Protein AF-A0A0N6ZL29-F1 (afdb_monomer_lite)

Structure (mmCIF, N/CA/C/O backbone):
data_AF-A0A0N6ZL29-F1
#
_entry.id   AF-A0A0N6ZL29-F1
#
loop_
_atom_site.group_PDB
_atom_site.id
_atom_site.type_symbol
_atom_site.label_atom_id
_atom_site.label_alt_id
_atom_site.label_comp_id
_atom_site.label_asym_id
_atom_site.label_entity_id
_atom_site.label_seq_id
_atom_site.pdbx_PDB_ins_code
_atom_site.Cartn_x
_atom_site.Cartn_y
_atom_site.Cartn_z
_atom_si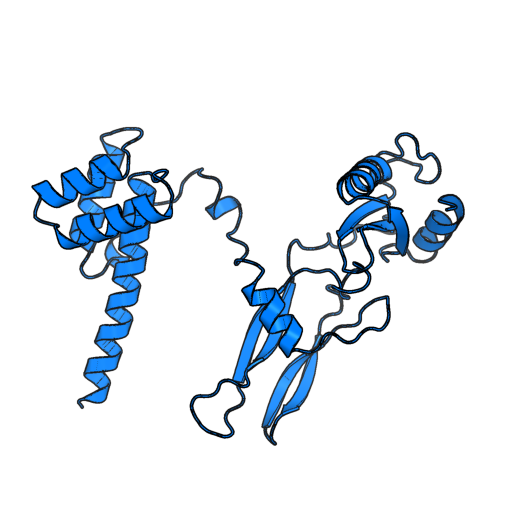te.occupancy
_atom_site.B_iso_or_equiv
_atom_site.auth_seq_id
_atom_site.auth_comp_id
_atom_site.auth_asym_id
_atom_site.auth_atom_id
_atom_site.pdbx_PDB_model_num
ATOM 1 N N . MET A 1 1 ? 24.277 7.310 -15.646 1.00 83.06 1 MET A N 1
ATOM 2 C CA . MET A 1 1 ? 23.749 6.124 -14.938 1.00 83.06 1 MET A CA 1
ATOM 3 C C . MET A 1 1 ? 23.907 4.930 -15.856 1.00 83.06 1 MET A C 1
ATOM 5 O O . MET A 1 1 ? 23.547 5.050 -17.020 1.00 83.06 1 MET A O 1
ATOM 9 N N . ASN A 1 2 ? 24.493 3.837 -15.374 1.00 95.25 2 ASN A N 1
ATOM 10 C CA . ASN A 1 2 ? 24.770 2.661 -16.192 1.00 95.25 2 ASN A CA 1
ATOM 11 C C . ASN A 1 2 ? 23.813 1.523 -15.800 1.00 95.25 2 ASN A C 1
ATOM 13 O O . ASN A 1 2 ? 24.003 0.892 -14.764 1.00 95.25 2 ASN A O 1
ATOM 17 N N . HIS A 1 3 ? 22.781 1.281 -16.615 1.00 96.56 3 HIS A N 1
ATOM 18 C CA . HIS A 1 3 ? 21.790 0.233 -16.346 1.00 96.56 3 HIS A CA 1
ATOM 19 C C . HIS A 1 3 ? 22.381 -1.183 -16.395 1.00 96.56 3 HIS A C 1
ATOM 21 O O . HIS A 1 3 ? 21.857 -2.053 -15.710 1.00 96.56 3 HIS A O 1
ATOM 27 N N . ALA A 1 4 ? 23.477 -1.414 -17.129 1.00 97.12 4 ALA A N 1
ATOM 28 C CA . ALA A 1 4 ? 24.123 -2.727 -17.172 1.00 97.12 4 ALA A CA 1
ATOM 29 C C . ALA A 1 4 ? 24.677 -3.124 -15.793 1.00 97.12 4 ALA A C 1
ATOM 31 O O . ALA A 1 4 ? 24.392 -4.212 -15.308 1.00 97.12 4 ALA A O 1
ATOM 32 N N . VAL A 1 5 ? 25.350 -2.193 -15.105 1.00 97.56 5 VAL A N 1
ATOM 33 C CA . VAL A 1 5 ? 25.887 -2.416 -13.747 1.00 97.56 5 VAL A CA 1
ATOM 34 C C . VAL A 1 5 ? 24.766 -2.693 -12.739 1.00 97.56 5 VAL A C 1
ATOM 36 O O . VAL A 1 5 ? 24.890 -3.561 -11.880 1.00 97.56 5 VAL A O 1
ATOM 39 N N . VAL A 1 6 ? 23.641 -1.978 -12.847 1.00 97.81 6 VAL A N 1
ATOM 40 C CA . VAL A 1 6 ? 22.466 -2.201 -11.985 1.00 97.81 6 VAL A CA 1
ATOM 41 C C . VAL A 1 6 ? 21.865 -3.587 -12.222 1.00 97.81 6 VAL A C 1
ATOM 43 O O . VAL A 1 6 ? 21.481 -4.260 -11.269 1.00 97.81 6 VAL A O 1
ATOM 46 N N . VAL A 1 7 ? 21.769 -4.009 -13.483 1.00 98.06 7 VAL A N 1
ATOM 47 C CA . VAL A 1 7 ? 21.240 -5.323 -13.865 1.00 98.06 7 VAL A CA 1
ATOM 48 C C . VAL A 1 7 ? 22.128 -6.447 -13.347 1.00 98.06 7 VAL A C 1
ATOM 50 O O . VAL A 1 7 ? 21.608 -7.402 -12.775 1.00 98.06 7 VAL A O 1
ATOM 53 N N . GLU A 1 8 ? 23.448 -6.317 -13.481 1.00 98.00 8 GLU A N 1
ATOM 54 C CA . GLU A 1 8 ? 24.405 -7.264 -12.902 1.00 98.00 8 GLU A CA 1
ATOM 55 C C . GLU A 1 8 ? 24.221 -7.377 -11.383 1.00 98.00 8 GLU A C 1
ATOM 57 O O . GLU A 1 8 ? 24.103 -8.484 -10.861 1.00 98.00 8 GLU A O 1
ATOM 62 N N . ALA A 1 9 ? 24.087 -6.247 -10.679 1.00 97.94 9 ALA A N 1
ATOM 63 C CA . ALA A 1 9 ? 23.838 -6.240 -9.237 1.00 97.94 9 ALA A CA 1
ATOM 64 C C . ALA A 1 9 ? 22.500 -6.905 -8.859 1.00 97.94 9 ALA A C 1
ATOM 66 O O . ALA A 1 9 ? 22.444 -7.693 -7.917 1.00 97.94 9 ALA A O 1
ATOM 67 N N . ALA A 1 10 ? 21.425 -6.629 -9.604 1.00 97.69 10 ALA A N 1
ATOM 68 C CA . ALA A 1 10 ? 20.110 -7.222 -9.358 1.00 97.69 10 ALA A CA 1
ATOM 69 C C . ALA A 1 10 ? 20.070 -8.731 -9.666 1.00 97.69 10 ALA A C 1
ATOM 71 O O . ALA A 1 10 ? 19.332 -9.466 -9.013 1.00 97.69 10 ALA A O 1
ATOM 72 N N . ARG A 1 11 ? 20.860 -9.204 -10.638 1.00 97.81 11 ARG A N 1
ATOM 73 C CA . ARG A 1 11 ? 21.019 -10.634 -10.958 1.00 97.81 11 ARG A CA 1
ATOM 74 C C . ARG A 1 11 ? 21.912 -11.375 -9.972 1.00 97.81 11 ARG A C 1
ATOM 76 O O . ARG A 1 11 ? 21.704 -12.563 -9.758 1.00 97.81 11 ARG A O 1
ATOM 83 N N . ALA A 1 12 ? 22.883 -10.698 -9.365 1.00 97.88 12 ALA A N 1
ATOM 84 C CA . ALA A 1 12 ? 23.759 -11.313 -8.373 1.00 97.88 12 ALA A CA 1
ATOM 85 C C . ALA A 1 12 ? 22.994 -11.773 -7.119 1.00 97.88 12 ALA A C 1
ATOM 87 O O . ALA A 1 12 ? 23.398 -12.744 -6.481 1.00 97.88 12 ALA A O 1
ATOM 88 N N . VAL A 1 13 ? 21.886 -11.102 -6.776 1.00 96.38 13 VAL A N 1
ATOM 89 C CA . VAL A 1 13 ? 21.017 -11.469 -5.647 1.00 96.38 13 VAL A CA 1
ATOM 90 C C . VAL A 1 13 ? 19.542 -11.372 -6.064 1.00 96.38 13 VAL A C 1
ATOM 92 O O . VAL A 1 13 ? 18.861 -10.395 -5.727 1.00 96.38 13 VAL A O 1
ATOM 95 N N . PRO A 1 14 ? 19.019 -12.357 -6.817 1.00 97.00 14 PRO A N 1
ATOM 96 C CA . PRO A 1 14 ? 17.664 -12.269 -7.340 1.00 97.00 14 PRO A CA 1
ATOM 97 C C . PRO A 1 14 ? 16.600 -12.167 -6.238 1.00 97.00 14 PRO A C 1
ATOM 99 O O . PRO A 1 14 ? 16.789 -12.634 -5.113 1.00 97.00 14 PRO A O 1
ATOM 102 N N . GLY A 1 15 ? 15.497 -11.478 -6.536 1.00 94.81 15 GLY A N 1
ATOM 103 C CA . GLY A 1 15 ? 14.467 -11.111 -5.560 1.00 94.81 15 GLY A CA 1
ATOM 104 C C . GLY A 1 15 ? 14.761 -9.852 -4.742 1.00 94.81 15 GLY A C 1
ATOM 105 O O . GLY A 1 15 ? 13.823 -9.238 -4.223 1.00 94.81 15 GLY A O 1
ATOM 106 N N . THR A 1 16 ? 16.025 -9.419 -4.674 1.00 95.44 16 THR A N 1
ATOM 107 C CA . THR A 1 16 ? 16.436 -8.224 -3.925 1.00 95.44 16 THR A CA 1
ATOM 108 C C . THR A 1 16 ? 16.267 -6.96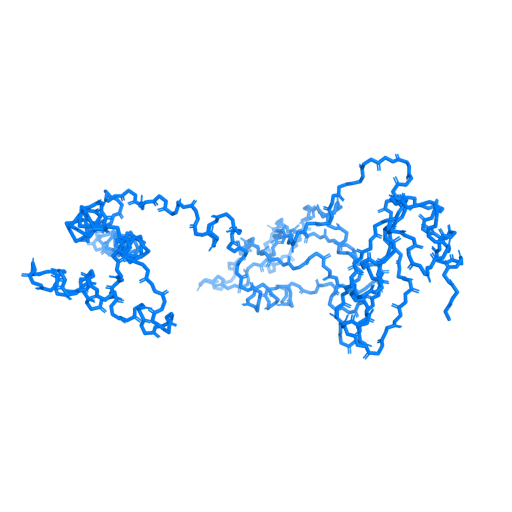1 -4.765 1.00 95.44 16 THR A C 1
ATOM 110 O O . THR A 1 16 ? 16.655 -6.906 -5.932 1.00 95.44 16 THR A O 1
ATOM 113 N N . TRP A 1 17 ? 15.691 -5.921 -4.161 1.00 97.06 17 TRP A N 1
ATOM 114 C CA . TRP A 1 17 ? 15.498 -4.626 -4.807 1.00 97.06 17 TRP A CA 1
ATOM 115 C C . TRP A 1 17 ? 16.777 -3.787 -4.781 1.00 97.06 17 TRP A C 1
ATOM 117 O O . TRP A 1 17 ? 17.343 -3.522 -3.723 1.00 97.06 17 TRP A O 1
ATOM 127 N N . VAL A 1 18 ? 17.177 -3.300 -5.951 1.00 97.19 18 VAL A N 1
ATOM 128 C CA . VAL A 1 18 ? 18.340 -2.440 -6.171 1.00 97.19 18 VAL A CA 1
ATOM 129 C C . VAL A 1 18 ? 17.870 -1.093 -6.713 1.00 97.19 18 VAL A C 1
ATOM 131 O O . VAL A 1 18 ? 17.018 -1.023 -7.603 1.00 97.19 18 VAL A O 1
ATOM 134 N N . GLN A 1 19 ? 18.430 -0.001 -6.191 1.00 97.62 19 GLN A N 1
ATOM 135 C CA . GLN A 1 19 ? 18.171 1.333 -6.723 1.00 97.62 19 GLN A CA 1
ATOM 136 C C . GLN A 1 19 ? 18.858 1.482 -8.084 1.00 97.62 19 GLN A C 1
ATOM 138 O O . GLN A 1 19 ? 20.082 1.469 -8.181 1.00 97.62 19 GLN A O 1
ATOM 143 N N . ALA A 1 20 ? 18.070 1.662 -9.140 1.00 97.62 20 ALA A N 1
ATOM 144 C CA . ALA A 1 20 ? 18.583 1.796 -10.497 1.00 97.62 20 ALA A CA 1
ATOM 145 C C . ALA A 1 20 ? 18.990 3.233 -10.834 1.00 97.62 20 ALA A C 1
ATOM 147 O O . ALA A 1 20 ? 20.000 3.461 -11.498 1.00 97.62 20 ALA A O 1
ATOM 148 N N . ALA A 1 21 ? 18.176 4.204 -10.413 1.00 97.44 21 ALA A N 1
ATOM 149 C CA . ALA A 1 21 ? 18.214 5.557 -10.952 1.00 97.44 21 ALA A CA 1
ATOM 150 C C . ALA A 1 21 ? 17.584 6.592 -10.021 1.00 97.44 21 ALA A C 1
ATOM 152 O O . ALA A 1 21 ? 16.593 6.295 -9.357 1.00 97.44 21 ALA A O 1
ATOM 153 N N . ALA A 1 22 ? 18.067 7.832 -10.100 1.00 97.12 22 ALA A N 1
ATOM 154 C CA . ALA A 1 22 ? 17.318 9.022 -9.703 1.00 97.12 22 ALA A CA 1
ATOM 155 C C . ALA A 1 22 ? 16.777 9.727 -10.957 1.00 97.12 22 ALA A C 1
ATOM 157 O O . ALA A 1 22 ? 17.465 9.783 -11.980 1.00 97.12 22 ALA A O 1
ATOM 158 N N . TYR A 1 23 ? 15.565 10.272 -10.882 1.00 97.31 23 TYR A N 1
ATOM 159 C CA . TYR A 1 23 ? 14.927 11.015 -11.972 1.00 97.31 23 TYR A CA 1
ATOM 160 C C . TYR A 1 23 ? 14.610 12.453 -11.555 1.00 97.31 23 TYR A C 1
ATOM 162 O O . TYR A 1 23 ? 14.493 12.762 -10.376 1.00 97.31 23 TYR A O 1
ATOM 170 N N . ALA A 1 24 ? 14.410 13.339 -12.534 1.00 97.00 24 ALA A N 1
ATOM 171 C CA . ALA A 1 24 ? 13.993 14.720 -12.273 1.00 97.00 24 ALA A CA 1
ATOM 172 C C . ALA A 1 24 ? 12.518 14.838 -11.835 1.00 97.00 24 ALA A C 1
ATOM 174 O O . ALA A 1 24 ? 12.124 15.838 -11.243 1.00 97.00 24 ALA A O 1
ATOM 175 N N . SER A 1 25 ? 11.681 13.840 -12.146 1.00 97.19 25 SER A N 1
ATOM 176 C CA . SER A 1 25 ? 10.254 13.839 -11.807 1.00 97.19 25 SER A CA 1
ATOM 177 C C . SER A 1 25 ? 9.705 12.429 -11.600 1.00 97.19 25 SER A C 1
ATOM 179 O O . SER A 1 25 ? 10.194 11.465 -12.196 1.00 97.19 25 SER A O 1
ATOM 181 N N . LEU A 1 26 ? 8.664 12.312 -10.766 1.00 96.94 26 LEU A N 1
ATOM 182 C CA . LEU A 1 26 ? 8.015 11.031 -10.481 1.00 96.94 26 LEU A CA 1
ATOM 183 C C . LEU A 1 26 ? 7.433 10.410 -11.756 1.00 96.94 26 LEU A C 1
ATOM 185 O O . LEU A 1 26 ? 7.646 9.231 -12.006 1.00 96.94 26 LEU A O 1
ATOM 189 N N . ALA A 1 27 ? 6.814 11.217 -12.621 1.00 97.31 27 ALA A N 1
ATOM 190 C CA . ALA A 1 27 ? 6.283 10.755 -13.904 1.00 97.31 27 ALA A CA 1
ATOM 191 C C . ALA A 1 27 ? 7.361 10.107 -14.798 1.00 97.31 27 ALA A C 1
ATOM 193 O O . ALA A 1 27 ? 7.096 9.111 -15.477 1.00 97.31 27 ALA A O 1
ATOM 194 N N . SER A 1 28 ? 8.590 10.639 -14.779 1.00 97.56 28 SER A N 1
ATOM 195 C CA . SER A 1 28 ? 9.720 10.055 -15.514 1.00 97.56 28 SER A CA 1
ATOM 196 C C . SER A 1 28 ? 10.149 8.715 -14.917 1.00 97.56 28 SER A C 1
ATOM 198 O O . SER A 1 28 ? 10.337 7.752 -15.663 1.00 97.56 28 SER A O 1
ATOM 200 N N . ALA A 1 29 ? 10.243 8.634 -13.586 1.00 97.81 29 ALA A N 1
ATOM 201 C CA . ALA A 1 29 ? 10.572 7.396 -12.882 1.00 97.81 29 ALA A CA 1
ATOM 202 C C . ALA A 1 29 ? 9.508 6.311 -13.108 1.00 97.81 29 ALA A C 1
ATOM 204 O O . ALA A 1 29 ? 9.844 5.176 -13.426 1.00 97.81 29 ALA A O 1
ATOM 205 N N . GLU A 1 30 ? 8.221 6.656 -13.031 1.00 97.62 30 GLU A N 1
ATOM 206 C CA . GLU A 1 30 ? 7.112 5.736 -13.303 1.00 97.62 30 GLU A CA 1
ATOM 207 C C . GLU A 1 30 ? 7.096 5.258 -14.760 1.00 97.62 30 GLU A C 1
ATOM 209 O O . GLU A 1 30 ? 6.836 4.088 -15.038 1.00 97.62 30 GLU A O 1
ATOM 214 N N . SER A 1 31 ? 7.390 6.153 -15.709 1.00 97.50 31 SER A N 1
ATOM 215 C CA . SER A 1 31 ? 7.539 5.795 -17.122 1.00 97.50 31 SER A CA 1
ATOM 216 C C . SER A 1 31 ? 8.686 4.808 -17.344 1.00 97.50 31 SER A C 1
ATOM 218 O O . SER A 1 31 ? 8.568 3.902 -18.168 1.00 97.50 31 SER A O 1
ATOM 220 N N . ALA A 1 32 ? 9.795 4.957 -16.618 1.00 97.56 32 ALA A N 1
ATOM 221 C CA . ALA A 1 32 ? 10.881 3.986 -16.646 1.00 97.56 32 ALA A CA 1
ATOM 222 C C . ALA A 1 32 ? 10.475 2.657 -15.988 1.00 97.56 32 ALA A C 1
ATOM 224 O O . ALA A 1 32 ? 10.672 1.605 -16.591 1.00 97.56 32 ALA A O 1
ATOM 225 N N . ALA A 1 33 ? 9.823 2.699 -14.821 1.00 97.69 33 ALA A N 1
ATOM 226 C CA . ALA A 1 33 ? 9.349 1.510 -14.112 1.00 97.69 33 ALA A CA 1
ATOM 227 C C . ALA A 1 33 ? 8.391 0.656 -14.958 1.00 97.69 33 ALA A C 1
ATOM 229 O O . ALA A 1 33 ? 8.480 -0.564 -14.932 1.00 97.69 33 ALA A O 1
ATOM 230 N N . ARG A 1 34 ? 7.523 1.270 -15.775 1.00 97.81 34 ARG A N 1
ATOM 231 C CA . ARG A 1 34 ? 6.647 0.532 -16.707 1.00 97.81 34 ARG A CA 1
ATOM 232 C C . ARG A 1 34 ? 7.394 -0.143 -17.861 1.00 97.81 34 ARG A C 1
ATOM 234 O O . ARG A 1 34 ? 6.907 -1.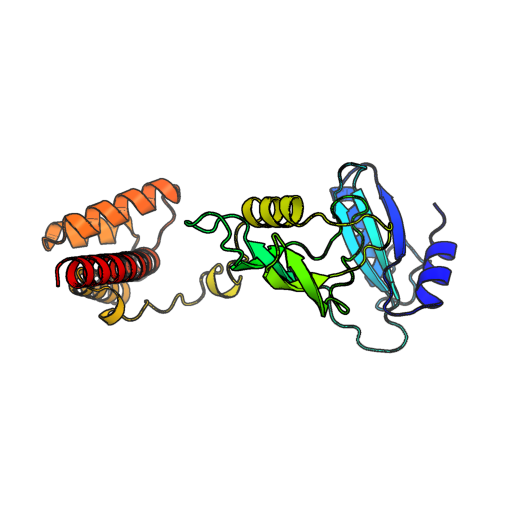138 -18.384 1.00 97.81 34 ARG A O 1
ATOM 241 N N . ARG A 1 35 ? 8.544 0.398 -18.275 1.00 97.75 35 ARG A N 1
ATOM 242 C CA . ARG A 1 35 ? 9.326 -0.103 -19.418 1.00 97.75 35 ARG A CA 1
ATOM 243 C C . ARG A 1 35 ? 10.307 -1.207 -19.046 1.00 97.75 35 ARG A C 1
ATOM 245 O O . ARG A 1 35 ? 10.550 -2.075 -19.875 1.00 97.75 35 ARG A O 1
ATOM 252 N N . VAL A 1 36 ? 10.836 -1.194 -17.819 1.00 97.94 36 VAL A N 1
ATOM 253 C CA . VAL A 1 36 ? 11.807 -2.194 -17.339 1.00 97.94 36 VAL A CA 1
ATOM 254 C C . VAL A 1 36 ? 11.299 -3.636 -17.510 1.00 97.94 36 VAL A C 1
ATOM 256 O O . VAL A 1 36 ? 11.996 -4.401 -18.170 1.00 97.94 36 VAL A O 1
ATOM 259 N N . PRO A 1 37 ? 10.087 -4.017 -17.050 1.00 97.12 37 PRO A N 1
ATOM 260 C CA . PRO A 1 37 ? 9.587 -5.382 -17.234 1.00 97.12 37 PRO A CA 1
ATOM 261 C C . PRO A 1 37 ? 9.382 -5.780 -18.700 1.00 97.12 37 PRO A C 1
ATOM 263 O O . PRO A 1 37 ? 9.354 -6.962 -19.017 1.00 97.12 37 PRO A O 1
ATOM 266 N N . LEU A 1 38 ? 9.230 -4.806 -19.601 1.00 96.94 38 LEU A N 1
ATOM 267 C CA . LEU A 1 38 ? 9.043 -5.030 -21.036 1.00 96.94 38 LEU A CA 1
ATOM 268 C C . LEU A 1 38 ? 10.368 -5.026 -21.813 1.00 96.94 38 LEU A C 1
ATOM 270 O O . LEU A 1 38 ? 10.349 -5.246 -23.021 1.00 96.94 38 LEU A O 1
ATOM 274 N N . ALA A 1 39 ? 11.489 -4.705 -21.153 1.00 95.88 39 ALA A N 1
ATOM 275 C CA . ALA A 1 39 ? 12.768 -4.360 -21.777 1.00 95.88 39 ALA A CA 1
ATOM 276 C C . ALA A 1 39 ? 12.660 -3.267 -22.873 1.00 95.88 39 ALA A C 1
ATOM 278 O O . ALA A 1 39 ? 13.535 -3.109 -23.726 1.00 95.88 39 ALA A O 1
ATOM 279 N N . GLU A 1 40 ? 11.593 -2.458 -22.860 1.00 93.44 40 GLU A N 1
ATOM 280 C CA . GLU A 1 40 ? 11.288 -1.536 -23.955 1.00 93.44 40 GLU A CA 1
ATOM 281 C C . GLU A 1 40 ? 12.196 -0.299 -23.896 1.00 93.44 40 GLU A C 1
ATOM 283 O O . GLU A 1 40 ? 12.137 0.497 -22.954 1.00 93.44 40 GLU A O 1
ATOM 288 N N . ARG A 1 41 ? 13.017 -0.099 -24.937 1.00 92.62 41 ARG A N 1
ATOM 289 C CA . ARG A 1 41 ? 13.989 1.012 -25.043 1.00 92.62 41 ARG A CA 1
ATOM 290 C C . ARG A 1 41 ? 15.055 1.012 -23.938 1.00 92.62 41 ARG A C 1
ATOM 292 O O . ARG A 1 41 ? 15.744 2.018 -23.772 1.00 92.62 41 ARG A O 1
ATOM 299 N N . ILE A 1 42 ? 15.197 -0.086 -23.192 1.00 95.00 42 ILE A N 1
ATOM 300 C CA . ILE A 1 42 ? 16.262 -0.276 -22.202 1.00 95.00 42 ILE A CA 1
ATOM 301 C C . ILE A 1 42 ? 16.778 -1.727 -22.297 1.00 95.00 42 ILE A C 1
ATOM 303 O O . ILE A 1 42 ? 16.472 -2.538 -21.422 1.00 95.00 42 ILE A O 1
ATOM 307 N N . PRO A 1 43 ? 17.573 -2.062 -23.339 1.00 95.31 43 PRO A N 1
ATOM 308 C CA . PRO A 1 43 ? 17.983 -3.444 -23.636 1.00 95.31 43 PRO A CA 1
ATOM 309 C C . PRO A 1 43 ? 18.744 -4.151 -22.505 1.00 95.31 43 PRO A C 1
ATOM 311 O O . PRO A 1 43 ? 18.800 -5.371 -22.458 1.00 95.31 43 PRO A O 1
ATOM 314 N N . ALA A 1 44 ? 19.307 -3.397 -21.554 1.00 97.50 44 ALA A N 1
ATOM 315 C CA . ALA A 1 44 ? 19.965 -3.966 -20.379 1.00 97.50 44 ALA A CA 1
ATOM 316 C C . ALA A 1 44 ? 19.041 -4.882 -19.550 1.00 97.50 44 ALA A C 1
ATOM 318 O O . ALA A 1 44 ? 19.539 -5.787 -18.893 1.00 97.50 44 ALA A O 1
ATOM 319 N N . TYR A 1 45 ? 17.719 -4.668 -19.582 1.00 97.81 45 TYR A N 1
ATOM 320 C CA . TYR A 1 45 ? 16.738 -5.454 -18.821 1.00 97.81 45 TYR A CA 1
ATOM 321 C C . TYR A 1 45 ? 16.163 -6.654 -19.598 1.00 97.81 45 TYR A C 1
ATOM 323 O O . TYR A 1 45 ? 15.127 -7.186 -19.211 1.00 97.81 45 TYR A O 1
ATOM 331 N N . GLU A 1 46 ? 16.795 -7.083 -20.694 1.00 97.00 46 GLU A N 1
ATOM 332 C CA . GLU A 1 46 ? 16.380 -8.284 -21.427 1.00 97.00 46 GLU A CA 1
ATOM 333 C C . GLU A 1 46 ? 16.704 -9.599 -20.674 1.00 97.00 46 GLU A C 1
ATOM 335 O O . GLU A 1 46 ? 17.718 -9.683 -19.964 1.00 97.00 46 GLU A O 1
ATOM 340 N N . PRO A 1 47 ? 15.892 -10.660 -20.875 1.00 97.31 47 PRO A N 1
ATOM 341 C CA . PRO A 1 47 ? 14.645 -10.676 -21.652 1.00 97.31 47 PRO A CA 1
ATOM 342 C C . PRO A 1 47 ? 13.458 -10.035 -20.904 1.00 97.31 47 PRO A C 1
ATOM 344 O O . PRO A 1 47 ? 13.472 -9.871 -19.685 1.00 97.31 47 PRO A O 1
ATOM 347 N N . ALA A 1 48 ? 12.401 -9.672 -21.640 1.00 97.19 48 ALA A N 1
ATOM 348 C CA . ALA A 1 48 ? 11.171 -9.155 -21.038 1.00 97.19 48 ALA A CA 1
ATOM 349 C C . ALA A 1 48 ? 10.600 -10.144 -20.000 1.00 97.19 48 ALA A C 1
ATOM 351 O O . ALA A 1 48 ? 10.551 -11.350 -20.234 1.00 97.19 48 ALA A O 1
ATOM 352 N N . GLY A 1 49 ? 10.161 -9.622 -18.854 1.00 95.81 49 GLY A N 1
ATOM 353 C CA . GLY A 1 49 ? 9.687 -10.395 -17.704 1.00 95.81 49 GLY A CA 1
ATOM 354 C C . GLY A 1 49 ? 10.769 -10.775 -16.685 1.00 95.81 49 GLY A C 1
ATOM 355 O O . GLY A 1 49 ? 10.415 -11.184 -15.579 1.00 95.81 49 GLY A O 1
ATOM 356 N N . SER A 1 50 ? 12.059 -10.588 -16.993 1.00 97.38 50 SER A N 1
ATOM 357 C CA . SER A 1 50 ? 13.167 -10.903 -16.068 1.00 97.38 50 SER A CA 1
ATOM 358 C C . SER A 1 50 ? 13.343 -9.907 -14.925 1.00 97.38 50 SER A C 1
ATOM 360 O O . SER A 1 50 ? 14.120 -10.159 -14.004 1.00 97.38 50 SER A O 1
ATOM 362 N N . PHE A 1 51 ? 12.646 -8.772 -14.970 1.00 98.12 51 PHE A N 1
ATOM 363 C CA . PHE A 1 51 ? 12.746 -7.739 -13.951 1.00 98.12 51 PHE A CA 1
ATOM 364 C C . PHE A 1 51 ? 11.381 -7.199 -13.562 1.00 98.12 51 PHE A C 1
ATOM 366 O O . PHE A 1 51 ? 10.512 -6.961 -14.401 1.00 98.12 51 PHE A O 1
ATOM 373 N N . GLU A 1 52 ? 11.240 -6.914 -12.276 1.00 97.50 52 GLU A N 1
ATOM 374 C CA . GLU A 1 52 ? 10.186 -6.053 -11.761 1.00 97.50 52 GLU A CA 1
ATOM 375 C C . GLU A 1 52 ? 10.758 -4.681 -11.433 1.00 97.50 52 GLU A C 1
ATOM 377 O O . GLU A 1 52 ? 11.939 -4.543 -11.105 1.00 97.50 52 GLU A O 1
ATOM 382 N N . ALA A 1 53 ? 9.910 -3.658 -11.506 1.00 97.69 53 ALA A N 1
ATOM 383 C CA . ALA A 1 53 ? 10.300 -2.293 -11.211 1.00 97.69 53 ALA A CA 1
ATOM 384 C C . ALA A 1 53 ? 9.171 -1.505 -10.549 1.00 97.69 53 ALA A C 1
ATOM 386 O O . ALA A 1 53 ? 7.995 -1.693 -10.863 1.00 97.69 53 ALA A O 1
ATOM 387 N N . TYR A 1 54 ? 9.537 -0.567 -9.681 1.00 97.94 54 TYR A N 1
ATOM 388 C CA . TYR A 1 54 ? 8.625 0.455 -9.176 1.00 97.94 54 TYR A CA 1
ATOM 389 C C . TYR A 1 54 ? 9.339 1.803 -9.053 1.00 97.94 54 TYR A C 1
ATOM 391 O O . TYR A 1 54 ? 10.568 1.886 -9.020 1.00 97.94 54 TYR A O 1
ATOM 399 N N . ALA A 1 55 ? 8.549 2.871 -8.980 1.00 97.62 55 ALA A N 1
ATOM 400 C CA . ALA A 1 55 ? 9.034 4.209 -8.680 1.00 97.62 55 ALA A CA 1
ATOM 401 C C . ALA A 1 55 ? 8.550 4.641 -7.293 1.00 97.62 55 ALA A C 1
ATOM 403 O O . ALA A 1 55 ? 7.396 4.405 -6.936 1.00 97.62 55 ALA A O 1
ATOM 404 N N . ALA A 1 56 ? 9.419 5.289 -6.523 1.00 96.56 56 ALA A N 1
ATOM 405 C CA . ALA A 1 56 ? 9.070 5.873 -5.233 1.00 96.56 56 ALA A CA 1
ATOM 406 C C . ALA A 1 56 ? 9.561 7.317 -5.156 1.00 96.56 56 ALA A C 1
ATOM 408 O O . ALA A 1 56 ? 10.665 7.629 -5.596 1.00 96.56 56 ALA A O 1
ATOM 409 N N . SER A 1 57 ? 8.732 8.193 -4.587 1.00 95.69 57 SER A N 1
ATOM 410 C CA . SER A 1 57 ? 9.089 9.587 -4.322 1.00 95.69 57 SER A CA 1
ATOM 411 C C . SER A 1 57 ? 9.506 9.750 -2.869 1.00 95.69 57 SER A C 1
ATOM 413 O O . SER A 1 57 ? 8.760 9.357 -1.971 1.00 95.69 57 SER A O 1
ATOM 415 N N . THR A 1 58 ? 10.654 10.383 -2.649 1.00 94.94 58 THR A N 1
ATOM 416 C CA . THR A 1 58 ? 11.171 10.714 -1.317 1.00 94.94 58 THR A CA 1
ATOM 417 C C . THR A 1 58 ? 11.482 12.205 -1.211 1.00 94.94 58 THR A C 1
ATOM 419 O O . THR A 1 58 ? 11.307 12.949 -2.179 1.00 94.94 58 THR A O 1
ATOM 422 N N . GLY A 1 59 ? 11.964 12.652 -0.046 1.00 91.06 59 GLY A N 1
ATOM 423 C CA . GLY A 1 59 ? 12.447 14.026 0.134 1.00 91.06 59 GLY A CA 1
ATOM 424 C C . GLY A 1 59 ? 13.643 14.392 -0.758 1.00 91.06 59 GLY A C 1
ATOM 425 O O . GLY A 1 59 ? 13.824 15.562 -1.074 1.00 91.06 59 GLY A O 1
ATOM 426 N N . SER A 1 60 ? 14.429 13.407 -1.206 1.00 93.44 60 SER A N 1
ATOM 427 C CA . SER A 1 60 ? 15.586 13.612 -2.094 1.00 93.44 60 SER A CA 1
ATOM 428 C C . SER A 1 60 ? 15.244 13.504 -3.583 1.00 93.44 60 SER A C 1
ATOM 430 O O . SER A 1 60 ? 16.107 13.739 -4.425 1.00 93.44 60 SER A O 1
ATOM 432 N N . GLY A 1 61 ? 14.001 13.151 -3.915 1.00 95.75 61 GLY A N 1
ATOM 433 C CA . GLY A 1 61 ? 13.519 13.023 -5.284 1.00 95.75 61 GLY A CA 1
ATOM 434 C C . GLY A 1 61 ? 12.925 11.647 -5.602 1.00 95.75 61 GLY A C 1
ATOM 435 O O . GLY A 1 61 ? 12.762 10.797 -4.724 1.00 95.75 61 GLY A O 1
ATOM 436 N N . PRO A 1 62 ? 12.530 11.435 -6.865 1.00 97.62 62 PRO A N 1
ATOM 437 C CA . PRO A 1 62 ? 11.976 10.178 -7.335 1.00 97.62 62 PRO A CA 1
ATOM 438 C C . PRO A 1 62 ? 13.077 9.201 -7.760 1.00 97.62 62 PRO A C 1
ATOM 440 O O . PRO A 1 62 ? 13.946 9.525 -8.574 1.00 97.62 62 PRO A O 1
ATOM 443 N N . PHE A 1 63 ? 12.985 7.975 -7.255 1.00 97.56 63 PHE A N 1
ATOM 444 C CA . PHE A 1 63 ? 13.916 6.889 -7.539 1.00 97.56 63 PHE A CA 1
ATOM 445 C C . PHE A 1 63 ? 13.214 5.725 -8.238 1.00 97.56 63 PHE A C 1
ATOM 447 O O . PHE A 1 63 ? 12.059 5.415 -7.942 1.00 97.56 63 PHE A O 1
ATOM 454 N N . LEU A 1 64 ? 13.931 5.070 -9.151 1.00 98.06 64 LEU A N 1
ATOM 455 C CA . LEU A 1 64 ? 13.543 3.792 -9.749 1.00 98.06 64 LEU A CA 1
ATOM 456 C C . LEU A 1 64 ? 14.246 2.665 -9.006 1.00 98.06 64 LEU A C 1
ATOM 458 O O . LEU A 1 64 ? 15.471 2.679 -8.867 1.00 98.06 64 LEU A O 1
ATOM 462 N N . TRP A 1 65 ? 13.466 1.676 -8.604 1.00 98.31 65 TRP A N 1
ATOM 463 C CA . TRP A 1 65 ? 13.932 0.449 -7.980 1.00 98.31 65 TRP A CA 1
ATOM 464 C C . TRP A 1 65 ? 13.608 -0.725 -8.891 1.00 98.31 65 TRP A C 1
ATOM 466 O O . TRP A 1 65 ? 12.543 -0.749 -9.508 1.00 98.31 65 TRP A O 1
ATOM 476 N N . VAL A 1 66 ? 14.532 -1.678 -8.987 1.00 98.19 66 VAL A N 1
ATOM 477 C CA . VAL A 1 66 ? 14.393 -2.880 -9.817 1.00 98.19 66 VAL A CA 1
ATOM 478 C C . VAL A 1 66 ? 14.807 -4.119 -9.036 1.00 98.19 66 VAL A C 1
ATOM 480 O O . VAL A 1 66 ? 15.674 -4.029 -8.173 1.00 98.19 66 VAL A O 1
ATOM 483 N N . ARG A 1 67 ? 14.230 -5.276 -9.350 1.00 97.81 67 ARG A N 1
ATOM 484 C CA . ARG A 1 67 ? 14.732 -6.578 -8.885 1.00 97.81 67 ARG A CA 1
ATOM 485 C C . ARG A 1 67 ? 14.713 -7.587 -10.018 1.00 97.81 67 ARG A C 1
ATOM 487 O O . ARG A 1 67 ? 13.817 -7.524 -10.859 1.00 97.81 67 ARG A O 1
ATOM 494 N N . SER A 1 68 ? 15.673 -8.509 -10.025 1.00 98.00 68 SER A N 1
ATOM 495 C CA . SER A 1 68 ? 15.620 -9.672 -10.915 1.00 98.00 68 SER A CA 1
ATOM 496 C C . SER A 1 68 ? 14.572 -10.663 -10.408 1.00 98.00 68 SER A C 1
ATOM 498 O O . SER A 1 68 ? 14.478 -10.895 -9.200 1.00 98.00 68 SER A O 1
ATOM 500 N N . THR A 1 69 ? 13.789 -11.232 -11.322 1.00 97.31 69 THR A N 1
ATOM 501 C CA . THR A 1 69 ? 12.826 -12.316 -11.057 1.00 97.31 69 THR A CA 1
ATOM 502 C C . THR A 1 69 ? 13.394 -13.698 -11.387 1.00 97.31 69 THR A C 1
ATOM 504 O O . THR A 1 69 ? 12.722 -14.713 -11.193 1.00 97.31 69 THR A O 1
ATOM 507 N N . GLU A 1 70 ? 14.637 -13.763 -11.873 1.00 96.06 70 GLU A N 1
ATOM 508 C CA . GLU A 1 70 ? 15.357 -15.024 -12.059 1.00 96.06 70 GLU A CA 1
ATOM 509 C C . GLU A 1 70 ? 15.448 -15.764 -10.712 1.00 96.06 70 GLU A C 1
ATOM 511 O O . GLU A 1 70 ? 15.643 -15.144 -9.679 1.00 96.06 70 GLU A O 1
ATOM 516 N N . GLY A 1 71 ? 15.279 -17.085 -10.681 1.00 92.56 71 GLY A N 1
ATOM 517 C CA . GLY A 1 71 ? 15.349 -17.856 -9.428 1.00 92.56 71 GLY A CA 1
ATOM 518 C C . GLY A 1 71 ? 14.011 -18.130 -8.731 1.00 92.56 71 GLY A C 1
ATOM 519 O O . GLY A 1 71 ? 13.972 -18.995 -7.858 1.00 92.56 71 GLY A O 1
ATOM 520 N N . GLY A 1 72 ? 12.903 -17.517 -9.160 1.00 91.19 72 GLY A N 1
ATOM 521 C CA . GLY A 1 72 ? 11.565 -17.993 -8.802 1.00 91.19 72 GLY A CA 1
ATOM 522 C C . GLY A 1 72 ? 10.523 -16.900 -8.580 1.00 91.19 72 GLY A C 1
ATOM 523 O O . GLY A 1 72 ? 10.804 -15.710 -8.719 1.00 91.19 72 GLY A O 1
ATOM 524 N N . PRO A 1 73 ? 9.286 -17.295 -8.238 1.00 92.25 73 PRO A N 1
ATOM 525 C CA . PRO A 1 73 ? 8.254 -16.340 -7.882 1.00 92.25 73 PRO A CA 1
ATOM 526 C C . PRO A 1 73 ? 8.618 -15.677 -6.552 1.00 92.25 73 PRO A C 1
ATOM 528 O O . PRO A 1 73 ? 8.559 -16.297 -5.490 1.00 92.25 73 PRO A O 1
ATOM 531 N N . TYR A 1 74 ? 8.970 -14.399 -6.610 1.00 93.25 74 TYR A N 1
ATOM 532 C CA . TYR A 1 74 ? 9.132 -13.589 -5.415 1.00 93.25 74 TYR A CA 1
ATOM 533 C C . TYR A 1 74 ? 7.783 -13.025 -4.979 1.00 93.25 74 TYR A C 1
ATOM 535 O O . TYR A 1 74 ? 6.980 -12.624 -5.827 1.00 93.25 74 TYR A O 1
ATOM 543 N N . PRO A 1 75 ? 7.524 -12.928 -3.666 1.00 91.81 75 PRO A N 1
ATOM 544 C CA . PRO A 1 75 ? 6.350 -12.236 -3.167 1.00 91.81 75 PRO A CA 1
ATOM 545 C C . PRO A 1 75 ? 6.253 -10.830 -3.775 1.00 91.81 75 PRO A C 1
ATOM 547 O O . PRO A 1 75 ? 7.239 -10.082 -3.807 1.00 91.81 75 PRO A O 1
ATOM 550 N N . ALA A 1 76 ? 5.084 -10.485 -4.317 1.00 91.56 76 ALA A N 1
ATOM 551 C CA . ALA A 1 76 ? 4.848 -9.162 -4.881 1.00 91.56 76 ALA A CA 1
ATOM 552 C C . ALA A 1 76 ? 4.923 -8.112 -3.770 1.00 91.56 76 ALA A C 1
ATOM 554 O O . ALA A 1 76 ? 4.389 -8.327 -2.682 1.00 91.56 76 ALA A O 1
ATOM 555 N N . LEU A 1 77 ? 5.557 -6.973 -4.054 1.00 92.69 77 LEU A N 1
ATOM 556 C CA . LEU A 1 77 ? 5.622 -5.866 -3.107 1.00 92.69 77 LEU A CA 1
ATOM 557 C C . LEU A 1 77 ? 4.192 -5.437 -2.732 1.00 92.69 77 LEU A C 1
ATOM 559 O O . LEU A 1 77 ? 3.426 -5.051 -3.623 1.00 92.69 77 LEU A O 1
ATOM 563 N N . PRO A 1 78 ? 3.790 -5.526 -1.454 1.00 92.75 78 PRO A N 1
ATOM 564 C CA . PRO A 1 78 ? 2.407 -5.289 -1.095 1.00 92.75 78 PRO A CA 1
ATOM 565 C C . PRO A 1 78 ? 2.101 -3.800 -1.228 1.00 92.75 78 PRO A C 1
ATOM 567 O O . PRO A 1 78 ? 2.963 -2.954 -1.013 1.00 92.75 78 PRO A O 1
ATOM 570 N N . ALA A 1 79 ? 0.850 -3.446 -1.524 1.00 90.31 79 ALA A N 1
ATOM 571 C CA . ALA A 1 79 ? 0.460 -2.036 -1.580 1.00 90.31 79 ALA A CA 1
ATOM 572 C C . ALA A 1 79 ? 0.686 -1.321 -0.233 1.00 90.31 79 ALA A C 1
ATOM 574 O O . ALA A 1 79 ? 0.904 -0.108 -0.206 1.00 90.31 79 ALA A O 1
ATOM 575 N N . ARG A 1 80 ? 0.608 -2.078 0.874 1.00 91.75 80 ARG A N 1
ATOM 576 C CA . ARG A 1 80 ? 0.835 -1.640 2.256 1.00 91.75 80 ARG A CA 1
ATOM 577 C C . ARG A 1 80 ? 1.366 -2.768 3.118 1.00 91.75 80 ARG A C 1
ATOM 579 O O . ARG A 1 80 ? 1.101 -3.932 2.839 1.00 91.75 80 ARG A O 1
ATOM 586 N N . MET A 1 81 ? 2.014 -2.396 4.211 1.00 93.00 81 MET A N 1
ATOM 587 C CA . MET A 1 81 ? 2.400 -3.307 5.283 1.00 93.00 81 MET A CA 1
ATOM 588 C C . MET A 1 81 ? 1.686 -2.931 6.584 1.00 93.00 81 MET A C 1
ATOM 590 O O . MET A 1 81 ? 1.398 -1.754 6.823 1.00 93.00 81 MET A O 1
ATOM 594 N N . SER A 1 82 ? 1.382 -3.937 7.401 1.00 92.75 82 SER A N 1
ATOM 595 C CA . SER A 1 82 ? 0.835 -3.767 8.748 1.00 92.75 82 SER A CA 1
ATOM 596 C C . SER A 1 82 ? 1.957 -3.958 9.755 1.00 92.75 82 SER A C 1
ATOM 598 O O . SER A 1 82 ? 2.659 -4.963 9.681 1.00 92.75 82 SER A O 1
ATOM 600 N N . VAL A 1 83 ? 2.123 -3.014 10.678 1.00 95.25 83 VAL A N 1
ATOM 601 C CA . VAL A 1 83 ? 3.176 -3.065 11.701 1.00 95.25 83 VAL A CA 1
ATOM 602 C C . VAL A 1 83 ? 2.621 -2.740 13.080 1.00 95.25 83 VAL A C 1
ATOM 604 O O . VAL A 1 83 ? 1.758 -1.873 13.231 1.00 95.25 83 VAL A O 1
ATOM 607 N N . ARG A 1 84 ? 3.130 -3.437 14.091 1.00 95.38 84 ARG A N 1
ATOM 608 C CA . ARG A 1 84 ? 2.882 -3.198 15.512 1.00 95.38 84 ARG A CA 1
ATOM 609 C C . ARG A 1 84 ? 3.866 -2.167 16.037 1.00 95.38 84 ARG A C 1
ATOM 611 O O . ARG A 1 84 ? 5.074 -2.373 15.980 1.00 95.38 84 ARG A O 1
ATOM 618 N N . ILE A 1 85 ? 3.348 -1.080 16.587 1.00 95.31 85 ILE A N 1
ATOM 619 C CA . ILE A 1 85 ? 4.136 -0.007 17.193 1.00 95.31 85 ILE A CA 1
ATOM 620 C C . ILE A 1 85 ? 3.654 0.247 18.626 1.00 95.31 85 ILE A C 1
ATOM 622 O O . ILE A 1 85 ? 2.486 -0.008 18.932 1.00 95.31 85 ILE A O 1
ATOM 626 N N . PRO A 1 86 ? 4.508 0.758 19.523 1.00 94.56 86 PRO A N 1
ATOM 627 C CA . PRO A 1 86 ? 4.083 1.093 20.871 1.00 94.56 86 PRO A CA 1
ATOM 628 C C . PRO A 1 86 ? 3.137 2.303 20.848 1.00 94.56 86 PRO A C 1
ATOM 630 O O . PRO A 1 86 ? 3.422 3.339 20.243 1.00 94.56 86 PRO A O 1
ATOM 633 N N . ALA A 1 87 ? 2.002 2.180 21.531 1.00 89.56 87 ALA A N 1
ATOM 634 C CA . ALA A 1 87 ? 1.031 3.242 21.730 1.00 89.56 87 ALA A CA 1
ATOM 635 C C . ALA A 1 87 ? 1.375 4.009 23.013 1.00 89.56 87 ALA A C 1
ATOM 637 O O . ALA A 1 87 ? 1.147 3.529 24.121 1.00 89.56 87 ALA A O 1
ATOM 638 N N . MET A 1 88 ? 1.900 5.227 22.860 1.00 77.31 88 MET A N 1
ATOM 639 C CA . MET A 1 88 ? 2.265 6.098 23.991 1.00 77.31 88 MET A CA 1
ATOM 640 C C . MET A 1 88 ? 1.080 6.906 24.548 1.00 77.31 88 MET A C 1
ATOM 642 O O . MET A 1 88 ? 1.282 7.826 25.339 1.00 77.31 88 MET A O 1
ATOM 646 N N . THR A 1 89 ? -0.142 6.607 24.100 1.00 64.69 89 THR A N 1
ATOM 647 C CA . THR A 1 89 ? -1.358 7.403 24.334 1.00 64.69 89 THR A CA 1
ATOM 648 C C . THR A 1 89 ? -2.286 6.817 25.397 1.00 64.69 89 THR A C 1
ATOM 650 O O . THR A 1 89 ? -3.461 7.176 25.409 1.00 64.69 89 THR A O 1
ATOM 653 N N . GLY A 1 90 ? -1.810 5.898 26.245 1.00 55.09 90 GLY A N 1
ATOM 654 C CA . GLY A 1 90 ? -2.610 5.366 27.351 1.00 55.09 90 GLY A CA 1
ATOM 655 C C . GLY A 1 90 ? -3.251 6.493 28.170 1.00 55.09 90 GLY A C 1
ATOM 656 O O . GLY A 1 90 ? -2.617 7.520 28.423 1.00 55.09 90 GLY A O 1
ATOM 657 N N . ALA A 1 91 ? -4.525 6.322 28.535 1.00 51.94 91 ALA A N 1
ATOM 658 C CA . ALA A 1 91 ? -5.288 7.310 29.303 1.00 51.94 91 ALA A CA 1
ATOM 659 C C . ALA A 1 91 ? -4.729 7.485 30.729 1.00 51.94 91 ALA A C 1
ATOM 661 O O . ALA A 1 91 ? -4.928 8.530 31.349 1.00 51.94 91 ALA A O 1
ATOM 662 N N . ALA A 1 92 ? -4.000 6.480 31.226 1.00 58.03 92 ALA A N 1
ATOM 663 C CA . ALA A 1 92 ? -3.282 6.520 32.488 1.00 58.03 92 ALA A CA 1
ATOM 664 C C . ALA A 1 92 ? -1.767 6.750 32.281 1.00 58.03 92 ALA A C 1
ATOM 666 O O . ALA A 1 92 ? -1.158 6.156 31.383 1.00 58.03 92 ALA A O 1
ATOM 667 N N . PRO A 1 93 ? -1.108 7.556 33.137 1.00 54.84 93 PRO A N 1
ATOM 668 C CA . PRO A 1 93 ? 0.349 7.623 33.191 1.00 54.84 93 PRO A CA 1
ATOM 669 C C . PRO A 1 93 ? 0.957 6.226 33.389 1.00 54.84 93 PRO A C 1
ATOM 671 O O . PRO A 1 93 ? 0.681 5.562 34.382 1.00 54.84 93 PRO A O 1
ATOM 674 N N . GLY A 1 94 ? 1.795 5.786 32.448 1.00 59.97 94 GLY A N 1
ATOM 675 C CA . GLY A 1 94 ? 2.511 4.505 32.529 1.00 59.97 94 GLY A CA 1
ATOM 676 C C . GLY A 1 94 ? 1.895 3.350 31.736 1.00 59.97 94 GLY A C 1
ATOM 677 O O . GLY A 1 94 ? 2.560 2.334 31.564 1.00 59.97 94 GLY A O 1
ATOM 678 N N . GLU A 1 95 ? 0.691 3.503 31.179 1.00 65.88 95 GLU A N 1
ATOM 679 C CA . GLU A 1 95 ? 0.117 2.487 30.296 1.00 65.88 95 GLU A CA 1
ATOM 680 C C . GLU A 1 95 ? 0.755 2.576 28.899 1.00 65.88 95 GLU A C 1
ATOM 682 O O . GLU A 1 95 ? 0.686 3.608 28.222 1.00 65.88 95 GLU A O 1
ATOM 687 N N . VAL A 1 96 ? 1.410 1.493 28.477 1.00 72.50 96 VAL A N 1
ATOM 688 C CA . VAL A 1 96 ? 1.965 1.340 27.129 1.00 72.50 96 VAL A CA 1
ATOM 689 C C . VAL A 1 96 ? 1.178 0.248 26.419 1.00 72.50 96 VAL A C 1
ATOM 691 O O . VAL A 1 96 ? 1.235 -0.915 26.808 1.00 72.50 96 VAL A O 1
ATOM 694 N N . GLY A 1 97 ? 0.445 0.629 25.373 1.00 86.19 97 GLY A N 1
ATOM 695 C CA . GLY A 1 97 ? -0.257 -0.317 24.506 1.00 86.19 97 GLY A CA 1
ATOM 696 C C . GLY A 1 97 ? 0.565 -0.701 23.275 1.00 86.19 97 GLY A C 1
ATOM 697 O O . GLY A 1 97 ? 1.625 -0.133 23.013 1.00 86.19 97 GLY A O 1
ATOM 698 N N . VAL A 1 98 ? 0.038 -1.619 22.465 1.00 90.19 98 VAL A N 1
ATOM 699 C CA . VAL A 1 98 ? 0.532 -1.898 21.108 1.00 90.19 98 VAL A CA 1
ATOM 700 C C . VAL A 1 98 ? -0.569 -1.541 20.116 1.00 90.19 98 VAL A C 1
ATOM 702 O O . VAL A 1 98 ? -1.697 -2.013 20.231 1.00 90.19 98 VAL A O 1
ATOM 705 N N . LEU A 1 99 ? -0.243 -0.703 19.135 1.00 91.50 99 LEU A N 1
ATOM 706 C CA . LEU A 1 99 ? -1.133 -0.325 18.043 1.00 91.50 99 LEU A CA 1
ATOM 707 C C . LEU A 1 99 ? -0.668 -1.000 16.754 1.00 91.50 99 LEU A C 1
ATOM 709 O O . LEU A 1 99 ? 0.508 -0.934 16.410 1.00 91.50 99 LEU A O 1
ATOM 713 N N . THR A 1 100 ? -1.596 -1.605 16.014 1.00 91.69 100 THR A N 1
ATOM 714 C CA . THR A 1 100 ? -1.324 -2.055 14.642 1.00 91.69 100 THR A CA 1
ATOM 715 C C . THR A 1 100 ? -1.692 -0.940 13.672 1.00 91.69 100 THR A C 1
ATOM 717 O O . THR A 1 100 ? -2.842 -0.502 13.642 1.00 91.69 100 THR A O 1
ATOM 720 N N . VAL A 1 101 ? -0.727 -0.484 12.877 1.00 93.12 101 VAL A N 1
ATOM 721 C CA . VAL A 1 101 ? -0.912 0.576 11.879 1.00 93.12 101 VAL A CA 1
ATOM 722 C C . VAL A 1 101 ? -0.595 0.078 10.474 1.00 93.12 101 VAL A C 1
ATOM 724 O O . VAL A 1 101 ? 0.180 -0.858 10.292 1.00 93.12 101 VAL A O 1
ATOM 727 N N . SER A 1 102 ? -1.196 0.716 9.469 1.00 93.12 102 SER A N 1
ATOM 728 C CA . SER A 1 102 ? -0.932 0.443 8.054 1.00 93.12 102 SER A CA 1
ATOM 729 C C . SER A 1 102 ? -0.056 1.545 7.465 1.00 93.12 102 SER A C 1
ATOM 731 O O . SER A 1 102 ? -0.420 2.719 7.535 1.00 93.12 102 SER A O 1
ATOM 733 N N . VAL A 1 103 ? 1.074 1.172 6.866 1.00 95.06 103 VAL A N 1
ATOM 734 C CA . VAL A 1 103 ? 2.050 2.102 6.271 1.00 95.06 103 VAL A CA 1
ATOM 735 C C . VAL A 1 103 ? 2.473 1.653 4.873 1.00 95.06 103 VAL A C 1
ATOM 737 O O . VAL A 1 103 ? 2.135 0.551 4.426 1.00 95.06 103 VAL A O 1
ATOM 740 N N . ARG A 1 104 ? 3.178 2.519 4.138 1.00 94.81 104 ARG A N 1
ATOM 741 C CA . ARG A 1 104 ? 3.724 2.161 2.825 1.00 94.81 104 ARG A CA 1
ATOM 742 C C . ARG A 1 104 ? 4.873 1.162 2.988 1.00 94.81 104 ARG A C 1
ATOM 744 O O . ARG A 1 104 ? 5.616 1.251 3.966 1.00 94.81 104 ARG A O 1
ATOM 751 N N . PRO A 1 105 ? 5.084 0.270 2.004 1.00 95.69 105 PRO A N 1
ATOM 752 C CA . PRO A 1 105 ? 6.181 -0.696 2.029 1.00 95.69 105 PRO A CA 1
ATOM 753 C C . PRO A 1 105 ? 7.544 -0.054 1.714 1.00 95.69 105 PRO A C 1
ATOM 755 O O . PRO A 1 105 ? 8.517 -0.779 1.539 1.00 95.69 105 PRO A O 1
ATOM 758 N N . PHE A 1 106 ? 7.623 1.276 1.579 1.00 95.69 106 PHE A N 1
ATOM 759 C CA . PHE A 1 106 ? 8.813 1.998 1.130 1.00 95.69 106 PHE A CA 1
ATOM 760 C C . PHE A 1 106 ? 9.354 2.911 2.224 1.00 95.69 106 PHE A C 1
ATOM 762 O O . PHE A 1 106 ? 8.601 3.611 2.902 1.00 95.69 106 PHE A O 1
ATOM 769 N N . CYS A 1 107 ? 10.673 2.946 2.326 1.00 95.62 107 CYS A N 1
ATOM 770 C CA . CYS A 1 107 ? 11.430 3.900 3.109 1.00 95.62 107 CYS A CA 1
ATOM 771 C C . CYS A 1 107 ? 11.111 5.346 2.677 1.00 95.62 107 CYS A C 1
ATOM 773 O O . CYS A 1 107 ? 11.169 5.668 1.490 1.00 95.62 107 CYS A O 1
ATOM 775 N N . GLN A 1 108 ? 10.857 6.248 3.633 1.00 94.38 108 GLN A N 1
ATOM 776 C CA . GLN A 1 108 ? 10.576 7.666 3.337 1.00 94.38 108 GLN A CA 1
ATOM 777 C C . GLN A 1 108 ? 11.803 8.469 2.877 1.00 94.38 108 GLN A C 1
ATOM 779 O O . GLN A 1 108 ? 11.655 9.556 2.318 1.00 94.38 108 GLN A O 1
ATOM 784 N N . VAL A 1 109 ? 13.005 7.936 3.103 1.00 95.69 109 VAL A N 1
ATOM 785 C CA . VAL A 1 109 ? 14.290 8.582 2.803 1.00 95.69 109 VAL A CA 1
ATOM 786 C C . VAL A 1 109 ? 14.809 8.196 1.410 1.00 95.69 109 VAL A C 1
ATOM 788 O O . VAL A 1 109 ? 14.986 9.065 0.560 1.00 95.69 109 VAL A O 1
ATOM 791 N N . CYS A 1 110 ? 15.014 6.903 1.139 1.00 96.31 110 CYS A N 1
ATOM 792 C CA . CYS A 1 110 ? 15.548 6.381 -0.126 1.00 96.31 110 CYS A CA 1
ATOM 793 C C . CYS A 1 110 ? 14.500 5.744 -1.058 1.00 96.31 110 CYS A C 1
ATOM 795 O O . CYS A 1 110 ? 14.784 5.516 -2.231 1.00 96.31 110 CYS A O 1
ATOM 797 N N . GLY A 1 111 ? 13.285 5.450 -0.578 1.00 96.19 111 GLY A N 1
ATOM 798 C CA . GLY A 1 111 ? 12.232 4.833 -1.395 1.00 96.19 111 GLY A CA 1
ATOM 799 C C . GLY A 1 111 ? 12.405 3.327 -1.614 1.00 96.19 111 GLY A C 1
ATOM 800 O O . GLY A 1 111 ? 11.579 2.715 -2.290 1.00 96.19 111 GLY A O 1
ATOM 801 N N . GLY A 1 112 ? 13.450 2.721 -1.044 1.00 96.62 112 GLY A N 1
ATOM 802 C CA . GLY A 1 112 ? 13.675 1.273 -1.056 1.00 96.62 112 GLY A CA 1
ATOM 803 C C . GLY A 1 112 ? 12.643 0.517 -0.218 1.00 96.62 112 GLY A C 1
ATOM 804 O O . GLY A 1 112 ? 11.989 1.131 0.630 1.00 96.62 112 GLY A O 1
ATOM 805 N N . PRO A 1 113 ? 12.469 -0.798 -0.425 1.00 95.69 113 PRO A N 1
ATOM 806 C CA . PRO A 1 113 ? 11.500 -1.581 0.337 1.00 95.69 113 PRO A CA 1
ATOM 807 C C . PRO A 1 113 ? 11.894 -1.658 1.818 1.00 95.69 113 PRO A C 1
ATOM 809 O O . PRO A 1 113 ? 13.056 -1.887 2.136 1.00 95.69 113 PRO A O 1
ATOM 812 N N . ARG A 1 114 ? 10.930 -1.531 2.732 1.00 94.06 114 ARG A N 1
ATOM 813 C CA . ARG A 1 114 ? 11.118 -1.606 4.195 1.00 94.06 114 ARG A CA 1
ATOM 814 C C . ARG A 1 114 ? 11.332 -3.031 4.720 1.00 94.06 114 ARG A C 1
ATOM 816 O O . ARG A 1 114 ? 10.764 -3.385 5.746 1.00 94.06 114 ARG A O 1
ATOM 823 N N . GLY A 1 115 ? 12.051 -3.881 3.984 1.00 87.88 115 GLY A N 1
ATOM 824 C CA . GLY A 1 115 ? 12.226 -5.297 4.342 1.00 87.88 115 GLY A CA 1
ATOM 825 C C . GLY A 1 115 ? 10.902 -5.968 4.722 1.00 87.88 115 GLY A C 1
ATOM 826 O O . GLY A 1 115 ? 10.817 -6.637 5.744 1.00 87.88 115 GLY A O 1
ATOM 827 N N . TRP A 1 116 ? 9.834 -5.677 3.973 1.00 87.50 116 TRP A N 1
ATOM 828 C CA . TRP A 1 116 ? 8.452 -6.034 4.318 1.00 87.50 116 TRP A CA 1
ATOM 829 C C . TRP A 1 116 ? 8.236 -7.551 4.459 1.00 87.50 116 TRP A C 1
ATOM 831 O O . TRP A 1 116 ? 7.290 -7.983 5.109 1.00 87.50 116 TRP A O 1
ATOM 841 N N . ASP A 1 117 ? 9.111 -8.334 3.840 1.00 86.06 117 ASP A N 1
ATOM 842 C CA . ASP A 1 117 ? 9.206 -9.789 3.855 1.00 86.06 117 ASP A CA 1
ATOM 843 C C . ASP A 1 117 ? 9.960 -10.342 5.077 1.00 86.06 117 ASP A C 1
ATOM 845 O O . ASP A 1 117 ? 9.833 -11.522 5.393 1.00 86.06 117 ASP A O 1
ATOM 849 N N . VAL A 1 118 ? 10.703 -9.491 5.789 1.00 88.00 118 VAL A N 1
ATOM 850 C CA . VAL A 1 118 ? 11.481 -9.832 6.993 1.00 88.00 118 VAL A CA 1
ATOM 851 C C . VAL A 1 118 ? 11.029 -9.067 8.242 1.00 88.00 118 VAL A C 1
ATOM 853 O O . VAL A 1 118 ? 11.699 -9.115 9.273 1.00 88.00 118 VAL A O 1
ATOM 856 N N . VAL A 1 119 ? 9.897 -8.359 8.176 1.00 91.69 119 VAL A N 1
ATOM 857 C CA . VAL A 1 119 ? 9.286 -7.708 9.346 1.00 91.69 119 VAL A CA 1
ATOM 858 C C . VAL A 1 119 ? 8.975 -8.768 10.392 1.00 91.69 119 VAL A C 1
ATOM 860 O O . VAL A 1 119 ? 8.259 -9.731 10.113 1.00 91.69 119 VAL A O 1
ATOM 863 N N . GLY A 1 120 ? 9.480 -8.575 11.608 1.00 90.56 120 GLY A N 1
ATOM 864 C CA . GLY A 1 120 ? 9.303 -9.541 12.685 1.00 90.56 120 GLY A CA 1
ATOM 865 C C . GLY A 1 120 ? 9.071 -8.897 14.051 1.00 90.56 120 GLY A C 1
ATOM 866 O O . GLY A 1 120 ? 9.520 -7.768 14.281 1.00 90.56 120 GLY A O 1
ATOM 867 N N . PRO A 1 121 ? 8.396 -9.619 14.969 1.00 96.12 121 PRO A N 1
ATOM 868 C CA . PRO A 1 121 ? 8.261 -9.197 16.354 1.00 96.12 121 PRO A CA 1
ATOM 869 C C . PRO A 1 121 ? 9.626 -9.075 17.027 1.00 96.12 121 PRO A C 1
ATOM 871 O O . PRO A 1 121 ? 10.463 -9.969 16.923 1.00 96.12 121 PRO A O 1
ATOM 874 N N . VAL A 1 122 ? 9.796 -8.017 17.807 1.00 96.62 122 VAL A N 1
ATOM 875 C CA . VAL A 1 122 ? 10.875 -7.845 18.773 1.00 96.62 122 VAL A CA 1
ATOM 876 C C . VAL A 1 122 ? 10.288 -7.409 20.109 1.00 96.62 122 VAL A C 1
ATOM 878 O O . VAL A 1 122 ? 9.305 -6.665 20.166 1.00 96.62 122 VAL A O 1
ATOM 881 N N . GLU A 1 123 ? 10.889 -7.877 21.195 1.00 96.88 123 GLU A N 1
ATOM 882 C CA . GLU A 1 123 ? 10.562 -7.403 22.534 1.00 96.88 123 GLU A CA 1
ATOM 883 C C . GLU A 1 123 ? 11.345 -6.122 22.837 1.00 96.88 123 GLU A C 1
ATOM 885 O O . GLU A 1 123 ? 12.552 -6.035 22.604 1.00 96.88 123 GLU A O 1
ATOM 890 N N . MET A 1 124 ? 10.651 -5.106 23.343 1.00 94.50 124 MET A N 1
ATOM 891 C CA . MET A 1 124 ? 11.217 -3.801 23.668 1.00 94.50 124 MET A CA 1
ATOM 892 C C . MET A 1 124 ? 10.669 -3.322 25.009 1.00 94.50 124 MET A C 1
ATOM 894 O O . MET A 1 124 ? 9.473 -3.424 25.270 1.00 94.50 124 MET A O 1
ATOM 898 N N . HIS A 1 125 ? 11.533 -2.758 25.852 1.00 93.50 125 HIS A N 1
ATOM 899 C CA . HIS A 1 125 ? 11.097 -2.086 27.072 1.00 93.50 125 HIS A CA 1
ATOM 900 C C . HIS A 1 125 ? 10.713 -0.640 26.766 1.00 93.50 125 HIS A C 1
ATOM 902 O O . HIS A 1 125 ? 11.533 0.151 26.300 1.00 93.50 125 HIS A O 1
ATOM 908 N N . VAL A 1 126 ? 9.476 -0.276 27.085 1.00 90.50 126 VAL A N 1
ATOM 909 C CA . VAL A 1 126 ? 8.960 1.086 26.984 1.00 90.50 126 VAL A CA 1
ATOM 910 C C . VAL A 1 126 ? 8.419 1.476 28.353 1.00 90.50 126 VAL A C 1
ATOM 912 O O . VAL A 1 126 ? 7.477 0.863 28.840 1.00 90.50 126 VAL A O 1
ATOM 915 N N . ARG A 1 127 ? 9.008 2.493 28.996 1.00 88.81 127 ARG A N 1
ATOM 916 C CA . ARG A 1 127 ? 8.589 2.971 30.335 1.00 88.81 127 ARG A CA 1
ATOM 917 C C . ARG A 1 127 ? 8.441 1.836 31.373 1.00 88.81 127 ARG A C 1
ATOM 919 O O . ARG A 1 127 ? 7.474 1.809 32.123 1.00 88.81 127 ARG A O 1
ATOM 926 N N . ASN A 1 128 ? 9.403 0.911 31.411 1.00 88.75 128 ASN A N 1
ATOM 927 C CA . ASN A 1 128 ? 9.417 -0.287 32.272 1.00 88.75 128 ASN A CA 1
ATOM 928 C C . ASN A 1 128 ? 8.356 -1.358 31.948 1.00 88.75 128 ASN A C 1
ATOM 930 O O . ASN A 1 128 ? 8.234 -2.326 32.691 1.00 88.75 128 ASN A O 1
ATOM 934 N N . VAL A 1 129 ? 7.628 -1.226 30.838 1.00 89.50 129 VAL A N 1
ATOM 935 C CA . VAL A 1 129 ? 6.714 -2.252 30.322 1.00 89.50 129 VAL A CA 1
ATOM 936 C C . VAL A 1 129 ? 7.381 -2.965 29.149 1.00 89.50 129 VAL A C 1
ATOM 938 O O . VAL A 1 129 ? 7.846 -2.317 28.210 1.00 89.50 129 VAL A O 1
ATOM 941 N N . LEU A 1 130 ? 7.438 -4.297 29.198 1.00 93.88 130 LEU A N 1
ATOM 942 C CA . LEU A 1 130 ? 7.873 -5.117 28.070 1.00 93.88 130 LEU A CA 1
ATOM 943 C C . LEU A 1 130 ? 6.733 -5.210 27.051 1.00 93.88 130 LEU A C 1
ATOM 945 O O . LEU A 1 130 ? 5.642 -5.668 27.384 1.00 93.88 130 LEU A O 1
ATOM 949 N N . VAL A 1 131 ? 6.978 -4.775 25.817 1.00 94.31 131 VAL A N 1
ATOM 950 C CA . VAL A 1 131 ? 6.009 -4.840 24.714 1.00 94.31 131 VAL A CA 1
ATOM 951 C C . VAL A 1 131 ? 6.599 -5.569 23.512 1.00 94.31 131 VAL A C 1
ATOM 953 O O . VAL A 1 131 ? 7.799 -5.486 23.253 1.00 94.31 131 VAL A O 1
ATOM 956 N N . THR A 1 132 ? 5.748 -6.255 22.749 1.00 95.81 132 THR A N 1
ATOM 957 C CA . THR A 1 132 ? 6.120 -6.870 21.467 1.00 95.81 132 THR A CA 1
ATOM 958 C C . THR A 1 132 ? 5.703 -5.959 20.318 1.00 95.81 132 THR A C 1
ATOM 960 O O . THR A 1 132 ? 4.514 -5.721 20.097 1.00 95.81 132 THR A O 1
ATOM 963 N N . VAL A 1 133 ? 6.682 -5.462 19.573 1.00 96.75 133 VAL A N 1
ATOM 964 C CA . VAL A 1 133 ? 6.514 -4.521 18.454 1.00 96.75 133 VAL A CA 1
ATOM 965 C C . VAL A 1 133 ? 7.191 -5.083 17.210 1.00 96.75 133 VAL A C 1
ATOM 967 O O . VAL A 1 133 ? 7.962 -6.027 17.314 1.00 96.75 133 VAL A O 1
ATOM 970 N N . ASP A 1 134 ? 6.911 -4.542 16.031 1.00 96.69 134 ASP A N 1
ATOM 971 C CA . ASP A 1 134 ? 7.582 -4.976 14.806 1.00 96.69 134 ASP A CA 1
ATOM 972 C C . ASP A 1 134 ? 8.843 -4.148 14.541 1.00 96.69 134 ASP A C 1
ATOM 974 O O . ASP A 1 134 ? 8.867 -2.929 14.749 1.00 96.69 134 ASP A O 1
ATOM 978 N N . ARG A 1 135 ? 9.895 -4.816 14.059 1.00 95.31 135 ARG A N 1
ATOM 979 C CA . ARG A 1 135 ? 11.121 -4.187 13.556 1.00 95.31 135 ARG A CA 1
ATOM 980 C C . ARG A 1 135 ? 11.376 -4.621 12.120 1.00 95.31 135 ARG A C 1
ATOM 982 O O . ARG A 1 135 ? 11.078 -5.747 11.730 1.00 95.31 135 ARG A O 1
ATOM 989 N N . TRP A 1 136 ? 11.954 -3.710 11.354 1.00 95.25 136 TRP A N 1
ATOM 990 C CA . TRP A 1 136 ? 12.411 -3.944 9.994 1.00 95.25 136 TRP A CA 1
ATOM 991 C C . TRP A 1 136 ? 13.723 -3.203 9.749 1.00 95.25 136 TRP A C 1
ATOM 993 O O . TRP A 1 136 ? 14.194 -2.435 10.592 1.00 95.25 136 TRP A O 1
ATOM 1003 N N . SER A 1 137 ? 14.336 -3.468 8.601 1.00 93.81 137 SER A N 1
ATOM 1004 C CA . SER A 1 137 ? 15.562 -2.804 8.171 1.00 93.81 137 SER A CA 1
ATOM 1005 C C . SER A 1 137 ? 15.362 -2.181 6.806 1.00 93.81 137 SER A C 1
ATOM 1007 O O . SER A 1 137 ? 14.747 -2.762 5.912 1.00 93.81 137 SER A O 1
ATOM 1009 N N . ASN A 1 138 ? 15.895 -0.976 6.661 1.00 95.31 138 ASN A N 1
ATOM 1010 C CA . ASN A 1 138 ? 15.793 -0.217 5.435 1.00 95.31 138 ASN A CA 1
ATOM 1011 C C . ASN A 1 138 ? 17.095 -0.315 4.634 1.00 95.31 138 ASN A C 1
ATOM 1013 O O . ASN A 1 138 ? 18.167 -0.229 5.232 1.00 95.31 138 ASN A O 1
ATOM 1017 N N . PRO A 1 139 ? 17.044 -0.396 3.292 1.00 92.81 139 PRO A N 1
ATOM 1018 C CA . PRO A 1 139 ? 18.240 -0.557 2.464 1.00 92.81 139 PRO A CA 1
ATOM 1019 C C . PRO A 1 139 ? 19.278 0.559 2.621 1.00 92.81 139 PRO A C 1
ATOM 1021 O O . PRO A 1 139 ? 20.466 0.324 2.444 1.00 92.81 139 PRO A O 1
ATOM 1024 N N . CYS A 1 140 ? 18.850 1.779 2.959 1.00 94.12 140 CYS A N 1
ATOM 1025 C CA . CYS A 1 140 ? 19.763 2.899 3.208 1.00 94.12 140 CYS A CA 1
ATOM 1026 C C . CYS A 1 140 ? 20.282 2.980 4.654 1.00 94.12 140 CYS A C 1
ATOM 1028 O O . CYS A 1 140 ? 20.960 3.946 4.989 1.00 94.12 140 CYS A O 1
ATOM 1030 N N . GLY A 1 141 ? 19.928 2.029 5.523 1.00 95.12 141 GLY A N 1
ATOM 1031 C CA . GLY A 1 141 ? 20.340 2.011 6.927 1.00 95.12 141 GLY A CA 1
ATOM 1032 C C . GLY A 1 141 ? 19.629 3.021 7.833 1.00 95.12 141 GLY A C 1
ATOM 1033 O O . GLY A 1 141 ? 19.932 3.061 9.017 1.00 95.12 141 GLY A O 1
ATOM 1034 N N . HIS A 1 142 ? 18.693 3.829 7.320 1.00 93.81 142 HIS A N 1
ATOM 1035 C CA . HIS A 1 142 ? 17.906 4.708 8.188 1.00 93.81 142 HIS A CA 1
ATOM 1036 C C . HIS A 1 142 ? 16.969 3.892 9.092 1.00 93.81 142 HIS A C 1
ATOM 1038 O O . HIS A 1 142 ? 16.320 2.943 8.638 1.00 93.81 142 HIS A O 1
ATOM 1044 N N . ASP A 1 143 ? 16.864 4.301 10.350 1.00 95.19 143 ASP A N 1
ATOM 1045 C CA . ASP A 1 143 ? 15.902 3.744 11.293 1.00 95.19 143 ASP A CA 1
ATOM 1046 C C . ASP A 1 143 ? 14.571 4.499 11.181 1.00 95.19 143 ASP A C 1
ATOM 1048 O O . ASP A 1 143 ? 14.528 5.728 11.268 1.00 95.19 143 ASP A O 1
ATOM 1052 N N . ASP A 1 144 ? 13.472 3.768 10.991 1.00 94.25 144 ASP A N 1
ATOM 1053 C CA . ASP A 1 144 ? 12.129 4.343 11.065 1.00 94.25 144 ASP A CA 1
ATOM 1054 C C . ASP A 1 144 ? 11.728 4.489 12.541 1.00 94.25 144 ASP A C 1
ATOM 1056 O O . ASP A 1 144 ? 11.481 3.503 13.241 1.00 94.25 144 ASP A O 1
ATOM 1060 N N . VAL A 1 145 ? 11.635 5.726 13.028 1.00 95.00 145 VAL A N 1
ATOM 1061 C CA . VAL A 1 145 ? 11.163 5.994 14.391 1.00 95.00 145 VAL A CA 1
ATOM 1062 C C . VAL A 1 145 ? 9.648 5.782 14.449 1.00 95.00 145 VAL A C 1
ATOM 1064 O O . VAL A 1 145 ? 8.906 6.288 13.610 1.00 95.00 145 VAL A O 1
ATOM 1067 N N . TYR A 1 146 ? 9.145 5.080 15.471 1.00 95.00 146 TYR A N 1
ATOM 1068 C CA . TYR A 1 146 ? 7.712 4.754 15.575 1.00 95.00 146 TYR A CA 1
ATOM 1069 C C . TYR A 1 146 ? 6.771 5.970 15.568 1.00 95.00 146 TYR A C 1
ATOM 1071 O O . TYR A 1 146 ? 5.628 5.852 15.127 1.00 95.00 146 TYR A O 1
ATOM 1079 N N . ALA A 1 147 ? 7.238 7.141 16.011 1.00 93.88 147 ALA A N 1
ATOM 1080 C CA . ALA A 1 147 ? 6.482 8.388 15.906 1.00 93.88 147 ALA A CA 1
ATOM 1081 C C . ALA A 1 147 ? 6.219 8.783 14.439 1.00 93.88 147 ALA A C 1
ATOM 1083 O O . ALA A 1 147 ? 5.090 9.139 14.095 1.00 93.88 147 ALA A O 1
ATOM 1084 N N . ASP A 1 148 ? 7.221 8.641 13.569 1.00 94.31 148 ASP A N 1
ATOM 1085 C CA . ASP A 1 148 ? 7.107 8.937 12.138 1.00 94.31 148 ASP A CA 1
ATOM 1086 C C . ASP A 1 148 ? 6.249 7.892 11.421 1.00 94.31 148 ASP A C 1
ATOM 1088 O O . ASP A 1 148 ? 5.454 8.233 10.548 1.00 94.31 148 ASP A O 1
ATOM 1092 N N . VAL A 1 149 ? 6.338 6.626 11.837 1.00 95.50 149 VAL A N 1
ATOM 1093 C CA . VAL A 1 149 ? 5.484 5.532 11.341 1.00 95.50 149 VAL A CA 1
ATOM 1094 C C . VAL A 1 149 ? 4.014 5.793 11.683 1.00 95.50 149 VAL A C 1
ATOM 1096 O O . VAL A 1 149 ? 3.132 5.637 10.835 1.00 95.50 149 VAL A O 1
ATOM 1099 N N . LEU A 1 150 ? 3.732 6.239 12.912 1.00 94.56 150 LEU A N 1
ATOM 1100 C CA . LEU A 1 150 ? 2.384 6.623 13.327 1.00 94.56 150 LEU A CA 1
ATOM 1101 C C . LEU A 1 150 ? 1.870 7.809 12.504 1.00 94.56 150 LEU A C 1
ATOM 1103 O O . LEU A 1 150 ? 0.738 7.775 12.022 1.00 94.56 150 LEU A O 1
ATOM 1107 N N . GLU A 1 151 ? 2.690 8.836 12.304 1.00 93.81 151 GLU A N 1
ATOM 1108 C CA . GLU A 1 151 ? 2.325 10.000 11.497 1.00 93.81 151 GLU A CA 1
ATOM 1109 C C . GLU A 1 151 ? 2.102 9.636 10.019 1.00 93.81 151 GLU A C 1
ATOM 1111 O O . GLU A 1 151 ? 1.121 10.065 9.407 1.00 93.81 151 GLU A O 1
ATOM 1116 N N . GLU A 1 152 ? 2.941 8.771 9.450 1.00 94.12 152 GLU A N 1
ATOM 1117 C CA . GLU A 1 152 ? 2.748 8.222 8.109 1.00 94.12 152 GLU A CA 1
ATOM 1118 C C . GLU A 1 152 ? 1.404 7.498 7.993 1.00 94.12 152 GLU A C 1
ATOM 1120 O O . GLU A 1 152 ? 0.671 7.712 7.021 1.00 94.12 152 GLU A O 1
ATOM 1125 N N . SER A 1 153 ? 1.057 6.671 8.983 1.00 93.69 153 SER A N 1
ATOM 1126 C CA . SER A 1 153 ? -0.213 5.942 8.989 1.00 93.69 153 SER A CA 1
ATOM 1127 C C . SER A 1 153 ? -1.426 6.876 9.035 1.00 93.69 153 SER A C 1
ATOM 1129 O O . SER A 1 153 ? -2.448 6.588 8.418 1.00 93.69 153 SER A O 1
ATOM 1131 N N . ARG A 1 154 ? -1.309 8.037 9.696 1.00 92.69 154 ARG A N 1
ATOM 1132 C CA . ARG A 1 154 ? -2.368 9.058 9.744 1.00 92.69 154 ARG A CA 1
ATOM 1133 C C . ARG A 1 154 ? -2.531 9.782 8.413 1.00 92.69 154 ARG A C 1
ATOM 1135 O O . ARG A 1 154 ? -3.653 10.065 8.002 1.00 92.69 154 ARG A O 1
ATOM 1142 N N . ARG A 1 155 ? -1.420 10.075 7.730 1.00 90.44 155 ARG A N 1
ATOM 1143 C CA . ARG A 1 155 ? -1.423 10.724 6.405 1.00 90.44 155 ARG A CA 1
ATOM 1144 C C . ARG A 1 155 ? -1.871 9.788 5.294 1.00 90.44 155 ARG A C 1
ATOM 1146 O O . ARG A 1 155 ? -2.348 10.246 4.260 1.00 90.44 155 ARG A O 1
ATOM 1153 N N . THR A 1 156 ? -1.691 8.489 5.495 1.00 82.19 156 THR A N 1
ATOM 1154 C CA . THR A 1 156 ? -2.038 7.467 4.518 1.00 82.19 156 THR A CA 1
ATOM 1155 C C . THR A 1 156 ? -3.448 6.962 4.834 1.00 82.19 156 THR A C 1
ATOM 1157 O O . THR A 1 156 ? -3.584 6.069 5.670 1.00 82.19 156 THR A O 1
ATOM 1160 N N . PRO A 1 157 ? -4.517 7.481 4.189 1.00 71.75 157 PRO A N 1
ATOM 1161 C CA . PRO A 1 157 ? -5.887 7.040 4.474 1.00 71.75 157 PRO A CA 1
ATOM 1162 C C . PRO A 1 157 ? -5.948 5.521 4.382 1.00 71.75 157 PRO A C 1
ATOM 1164 O O . PRO A 1 157 ? -5.306 4.986 3.483 1.00 71.75 157 PRO A O 1
ATOM 1167 N N . ALA A 1 158 ? -6.644 4.819 5.286 1.00 66.12 158 ALA A N 1
ATOM 1168 C CA . ALA A 1 158 ? -6.702 3.351 5.294 1.00 66.12 158 ALA A CA 1
ATOM 1169 C C . ALA A 1 158 ? -6.907 2.802 3.873 1.00 66.12 158 ALA A C 1
ATOM 1171 O O . ALA A 1 158 ? -7.625 3.414 3.079 1.00 66.12 158 ALA A O 1
ATOM 1172 N N . ALA A 1 159 ? -6.236 1.697 3.524 1.00 62.97 159 ALA A N 1
ATOM 1173 C CA . ALA A 1 159 ? -6.443 1.048 2.239 1.00 62.97 159 ALA A CA 1
ATOM 1174 C C . ALA A 1 159 ? -7.872 0.543 2.291 1.00 62.97 159 ALA A C 1
ATOM 1176 O O . ALA A 1 159 ? -8.144 -0.524 2.833 1.00 62.97 159 ALA A O 1
ATOM 1177 N N . VAL A 1 160 ? -8.799 1.358 1.802 1.00 56.34 160 VAL A N 1
ATOM 1178 C CA . VAL A 1 160 ? -10.125 0.877 1.504 1.00 56.34 160 VAL A CA 1
ATOM 1179 C C . VAL A 1 160 ? -9.866 -0.141 0.418 1.00 56.34 160 VAL A C 1
ATOM 1181 O O . VAL A 1 160 ? -9.348 0.212 -0.644 1.00 56.34 160 VAL A O 1
ATOM 1184 N N . ASP A 1 161 ? -10.113 -1.407 0.743 1.00 49.59 161 ASP A N 1
ATOM 1185 C CA . ASP A 1 161 ? -9.991 -2.497 -0.206 1.00 49.59 161 ASP A CA 1
ATOM 1186 C C . ASP A 1 161 ? -10.622 -2.017 -1.526 1.00 49.59 161 ASP A C 1
ATOM 1188 O O . ASP A 1 161 ? -11.770 -1.550 -1.525 1.00 49.59 161 ASP A O 1
ATOM 1192 N N . PRO A 1 162 ? -9.882 -1.997 -2.646 1.00 47.19 162 PRO A N 1
ATOM 1193 C CA . PRO A 1 162 ? -10.430 -1.521 -3.903 1.00 47.19 162 PRO A CA 1
ATOM 1194 C C . PRO A 1 162 ? -11.669 -2.321 -4.327 1.00 47.19 162 PRO A C 1
ATOM 1196 O O . PRO A 1 162 ? -12.480 -1.776 -5.073 1.00 47.19 162 PRO A O 1
ATOM 1199 N N . ALA A 1 163 ? -11.883 -3.543 -3.820 1.00 45.50 163 ALA A N 1
ATOM 1200 C CA . ALA A 1 163 ? -13.144 -4.271 -3.965 1.00 45.50 163 ALA A CA 1
ATOM 1201 C C . ALA A 1 163 ? -14.317 -3.588 -3.232 1.00 45.50 163 ALA A C 1
ATOM 1203 O O . ALA A 1 163 ? -15.439 -3.581 -3.734 1.00 45.50 163 ALA A O 1
ATOM 1204 N N . ILE A 1 164 ? -14.053 -2.944 -2.093 1.00 49.12 164 ILE A N 1
ATOM 1205 C CA . ILE A 1 164 ? -15.010 -2.119 -1.339 1.00 49.12 164 ILE A CA 1
ATOM 1206 C C . ILE A 1 164 ? -15.188 -0.738 -2.001 1.00 49.12 164 ILE A C 1
ATOM 1208 O O . ILE A 1 164 ? -16.298 -0.214 -2.043 1.00 49.12 164 ILE A O 1
ATOM 1212 N N . SER A 1 165 ? -14.128 -0.142 -2.564 1.00 47.28 165 SER A N 1
ATOM 1213 C CA . SER A 1 165 ? -14.211 1.187 -3.209 1.00 47.28 165 SER A CA 1
ATOM 1214 C C . SER A 1 165 ? -14.796 1.171 -4.623 1.00 47.28 165 SER A C 1
ATOM 1216 O O . SER A 1 165 ? -15.454 2.126 -5.033 1.00 47.28 165 SER A O 1
ATOM 1218 N N . ARG A 1 166 ? -14.574 0.108 -5.405 1.00 48.72 166 ARG A N 1
ATOM 1219 C CA . ARG A 1 166 ? -15.020 0.016 -6.804 1.00 48.72 166 ARG A CA 1
ATOM 1220 C C . ARG A 1 166 ? -16.369 -0.682 -6.925 1.00 48.72 166 ARG A C 1
ATOM 1222 O O . ARG A 1 166 ? -16.455 -1.722 -7.560 1.00 48.72 166 ARG A O 1
ATOM 1229 N N . GLY A 1 167 ? -17.425 -0.100 -6.362 1.00 44.78 167 GLY A N 1
ATOM 1230 C CA . GLY A 1 167 ? -18.762 -0.020 -6.980 1.00 44.78 167 GLY A CA 1
ATOM 1231 C C . GLY A 1 167 ? -19.404 -1.230 -7.696 1.00 44.78 167 GLY A C 1
ATOM 1232 O O . GLY A 1 167 ? -20.359 -1.018 -8.440 1.00 44.78 167 GLY A O 1
ATOM 1233 N N . ARG A 1 168 ? -18.975 -2.480 -7.503 1.00 43.31 168 ARG A N 1
ATOM 1234 C CA . ARG A 1 168 ? -19.678 -3.684 -7.969 1.00 43.31 168 ARG A CA 1
ATOM 1235 C C . ARG A 1 168 ? -20.156 -4.457 -6.759 1.00 43.31 168 ARG A C 1
ATOM 1237 O O . ARG A 1 168 ? -19.532 -5.398 -6.297 1.00 43.31 168 ARG A O 1
ATOM 1244 N N . GLY A 1 169 ? -21.309 -4.015 -6.270 1.00 47.88 169 GLY A N 1
ATOM 1245 C CA . GLY A 1 169 ? -22.041 -4.707 -5.225 1.00 47.88 169 GLY A CA 1
ATOM 1246 C C . GLY A 1 169 ? -21.508 -4.393 -3.840 1.00 47.88 169 GLY A C 1
ATOM 1247 O O . GLY A 1 169 ? -21.104 -5.303 -3.125 1.00 47.88 169 GLY A O 1
ATOM 1248 N N . HIS A 1 170 ? -21.607 -3.126 -3.421 1.00 56.75 170 HIS A N 1
ATOM 1249 C CA . HIS A 1 170 ? -21.751 -2.867 -1.992 1.00 56.75 170 HIS A CA 1
ATOM 1250 C C . HIS A 1 170 ? -23.032 -3.583 -1.575 1.00 56.75 170 HIS A C 1
ATOM 1252 O O . HIS A 1 170 ? -24.139 -3.095 -1.836 1.00 56.75 170 HIS A O 1
ATOM 1258 N N . ARG A 1 171 ? -22.892 -4.820 -1.079 1.00 63.66 171 ARG A N 1
ATOM 1259 C CA . ARG A 1 171 ? -24.011 -5.529 -0.475 1.00 63.66 171 ARG A CA 1
ATOM 1260 C C . ARG A 1 171 ? -24.521 -4.579 0.600 1.00 63.66 171 ARG A C 1
ATOM 1262 O O . ARG A 1 171 ? -23.708 -4.099 1.393 1.00 63.66 171 ARG A O 1
ATOM 1269 N N . PRO A 1 172 ? -25.816 -4.242 0.583 1.00 67.88 172 PRO A N 1
ATOM 1270 C CA . PRO A 1 172 ? -26.409 -3.515 1.683 1.00 67.88 172 PRO A CA 1
ATOM 1271 C C . PRO A 1 172 ? -25.926 -4.125 2.993 1.00 67.88 172 PRO A C 1
ATOM 1273 O O . PRO A 1 172 ? -26.003 -5.345 3.152 1.00 67.88 172 PRO A O 1
ATOM 1276 N N . GLY A 1 173 ? -25.352 -3.309 3.878 1.00 73.62 173 GLY A N 1
ATOM 1277 C CA . GLY A 1 173 ? -25.037 -3.792 5.216 1.00 73.62 173 GLY A CA 1
ATOM 1278 C C . GLY A 1 173 ? -26.317 -4.356 5.828 1.00 73.62 173 GLY A C 1
ATOM 1279 O O . GLY A 1 173 ? -27.384 -3.783 5.612 1.00 73.62 173 GLY A O 1
ATOM 1280 N N . ASP A 1 174 ? -26.211 -5.476 6.542 1.00 88.44 174 ASP A N 1
ATOM 1281 C CA . ASP A 1 174 ? -27.350 -6.108 7.211 1.00 88.44 174 ASP A CA 1
ATOM 1282 C C . ASP A 1 174 ? -28.157 -5.053 8.003 1.00 88.44 174 ASP A C 1
ATOM 1284 O O . ASP A 1 174 ? -27.592 -4.430 8.914 1.00 88.44 174 ASP A O 1
ATOM 1288 N N . PRO A 1 175 ? -29.444 -4.812 7.674 1.00 92.44 175 PRO A N 1
ATOM 1289 C CA . PRO A 1 175 ? -30.268 -3.820 8.359 1.00 92.44 175 PRO A CA 1
ATOM 1290 C C . PRO A 1 175 ? -30.367 -4.052 9.869 1.00 92.44 175 PRO A C 1
ATOM 1292 O O . PRO A 1 175 ? -30.475 -3.088 10.631 1.00 92.44 175 PRO A O 1
ATOM 1295 N N . ALA A 1 176 ? -30.228 -5.298 10.340 1.00 92.25 176 ALA A N 1
ATOM 1296 C CA . ALA A 1 176 ? -30.199 -5.608 11.770 1.00 92.25 176 ALA A CA 1
ATOM 1297 C C . ALA A 1 176 ? -29.027 -4.920 12.500 1.00 92.25 176 ALA A C 1
ATOM 1299 O O . ALA A 1 176 ? -29.082 -4.648 13.708 1.00 92.25 176 ALA A O 1
ATOM 1300 N N . ARG A 1 177 ? -27.963 -4.560 11.770 1.00 92.00 177 ARG A N 1
ATOM 1301 C CA . ARG A 1 177 ? -26.812 -3.836 12.314 1.00 92.00 177 ARG A CA 1
ATOM 1302 C C . ARG A 1 177 ? -27.020 -2.321 12.425 1.00 92.00 177 ARG A C 1
ATOM 1304 O O . ARG A 1 177 ? -26.202 -1.661 13.056 1.00 92.00 177 ARG A O 1
ATOM 1311 N N . ALA A 1 178 ? -28.108 -1.774 11.889 1.00 92.38 178 ALA A N 1
ATOM 1312 C CA . ALA A 1 178 ? -28.354 -0.332 11.873 1.00 92.38 178 ALA A CA 1
ATOM 1313 C C . ALA A 1 178 ? -28.958 0.228 13.174 1.00 92.38 178 ALA A C 1
ATOM 1315 O O . ALA A 1 178 ? -29.178 1.433 13.278 1.00 92.38 178 ALA A O 1
ATOM 1316 N N . GLY A 1 179 ? -29.236 -0.611 14.178 1.00 93.69 179 GLY A N 1
ATOM 1317 C CA . GLY A 1 179 ? -29.752 -0.154 15.472 1.00 93.69 179 GLY A CA 1
ATOM 1318 C C . GLY A 1 179 ? -31.013 0.703 15.327 1.00 93.69 179 GLY A C 1
ATOM 1319 O O . GLY A 1 179 ? -31.984 0.270 14.707 1.00 93.69 179 GLY A O 1
ATOM 1320 N N . VAL A 1 180 ? -30.980 1.929 15.859 1.00 94.75 180 VAL A N 1
ATOM 1321 C CA . VAL A 1 180 ? -32.100 2.891 15.784 1.00 94.75 180 VAL A CA 1
ATOM 1322 C C . VAL A 1 180 ? -32.482 3.274 14.349 1.00 94.75 180 VAL A C 1
ATOM 1324 O O . VAL A 1 180 ? -33.620 3.660 14.101 1.00 94.75 180 VAL A O 1
ATOM 1327 N N . PHE A 1 181 ? -31.569 3.119 13.385 1.00 96.62 181 PHE A N 1
ATOM 1328 C CA . PHE A 1 181 ? -31.811 3.429 11.976 1.00 96.62 181 PHE A CA 1
ATOM 1329 C C . PHE A 1 181 ? -32.286 2.228 11.151 1.00 96.62 181 PHE A C 1
ATOM 1331 O O . PHE A 1 181 ? -32.441 2.369 9.941 1.00 96.62 181 PHE A O 1
ATOM 1338 N N . ARG A 1 182 ? -32.550 1.060 11.757 1.00 95.94 182 ARG A N 1
ATOM 1339 C CA . ARG A 1 182 ? -33.008 -0.133 11.018 1.00 95.94 182 ARG A CA 1
ATOM 1340 C C . ARG A 1 182 ? -34.217 0.135 10.104 1.00 95.94 182 ARG A C 1
ATOM 1342 O O . ARG A 1 182 ? -34.076 -0.148 8.917 1.00 95.94 182 ARG A O 1
ATOM 1349 N N . PRO A 1 183 ? -35.332 0.743 10.567 1.00 96.75 183 PRO A N 1
ATOM 1350 C CA . PRO A 1 183 ? -36.486 0.990 9.693 1.00 96.75 183 PRO A CA 1
ATOM 1351 C C . PRO A 1 183 ? -36.150 1.908 8.505 1.00 96.75 183 PRO A C 1
ATOM 1353 O O . PRO A 1 183 ? -36.589 1.679 7.382 1.00 96.75 183 PRO A O 1
ATOM 1356 N N . ALA A 1 184 ? -35.297 2.912 8.734 1.00 96.81 184 ALA A N 1
ATOM 1357 C CA . ALA A 1 184 ? -34.820 3.822 7.696 1.00 96.81 184 ALA A CA 1
ATOM 1358 C C . ALA A 1 184 ? -33.952 3.100 6.649 1.00 96.81 184 ALA A C 1
ATOM 1360 O O . ALA A 1 184 ? -34.097 3.333 5.449 1.00 96.81 184 ALA A O 1
ATOM 1361 N N . VAL A 1 185 ? -33.056 2.211 7.092 1.00 96.50 185 VAL A N 1
ATOM 1362 C CA . VAL A 1 185 ? -32.216 1.397 6.203 1.00 96.50 185 VAL A CA 1
ATOM 1363 C C . VAL A 1 185 ? -33.072 0.450 5.366 1.00 96.50 185 VAL A C 1
ATOM 1365 O O . VAL A 1 185 ? -32.904 0.418 4.150 1.00 96.50 185 VAL A O 1
ATOM 1368 N N . GLU A 1 186 ? -34.015 -0.268 5.979 1.00 96.06 186 GLU A N 1
ATOM 1369 C CA . GLU A 1 186 ? -34.940 -1.171 5.276 1.00 96.06 186 GLU A CA 1
ATOM 1370 C C . GLU A 1 186 ? -35.736 -0.428 4.197 1.00 96.06 186 GLU A C 1
ATOM 1372 O O . GLU A 1 186 ? -35.755 -0.862 3.044 1.00 96.06 186 GLU A O 1
ATOM 1377 N N . LEU A 1 187 ? -36.288 0.743 4.532 1.00 96.56 187 LEU A N 1
ATOM 1378 C CA . LEU A 1 187 ? -37.031 1.584 3.594 1.00 96.56 187 LEU A CA 1
ATOM 1379 C C . LEU A 1 187 ? -36.185 2.004 2.381 1.00 96.56 187 LEU A C 1
ATOM 1381 O O . LEU A 1 187 ? -36.631 1.896 1.238 1.00 96.56 187 LEU A O 1
ATOM 1385 N N . VAL A 1 188 ? -34.952 2.472 2.605 1.00 96.25 188 VAL A N 1
ATOM 1386 C CA . VAL A 1 188 ? -34.063 2.896 1.508 1.00 96.25 188 VAL A CA 1
ATOM 1387 C C . VAL A 1 188 ? -33.657 1.714 0.632 1.00 96.25 188 VAL A C 1
ATOM 1389 O O . VAL A 1 188 ? -33.552 1.863 -0.585 1.00 96.25 188 VAL A O 1
ATOM 1392 N N . LEU A 1 189 ? -33.424 0.540 1.222 1.00 95.12 189 LEU A N 1
ATOM 1393 C CA . LEU A 1 189 ? -33.046 -0.655 0.472 1.00 95.12 189 LEU A CA 1
ATOM 1394 C C . LEU A 1 189 ? -34.197 -1.213 -0.360 1.00 95.12 189 LEU A C 1
ATOM 1396 O O . LEU A 1 189 ? -33.957 -1.576 -1.512 1.00 95.12 189 LEU A O 1
ATOM 1400 N N . GLN A 1 190 ? -35.414 -1.217 0.186 1.00 94.31 190 GLN A N 1
ATOM 1401 C CA . GLN A 1 190 ? -36.629 -1.573 -0.543 1.00 94.31 190 GLN A CA 1
ATOM 1402 C C . GLN A 1 190 ? -36.811 -0.652 -1.759 1.00 94.31 190 GLN A C 1
ATOM 1404 O O . GLN A 1 190 ? -36.857 -1.120 -2.896 1.00 94.31 190 GLN A O 1
ATOM 1409 N N . ALA A 1 191 ? -36.769 0.668 -1.551 1.00 95.00 191 ALA A N 1
ATOM 1410 C CA . ALA A 1 191 ? -36.908 1.636 -2.639 1.00 95.00 191 ALA A CA 1
ATOM 1411 C C . ALA A 1 191 ? -35.776 1.535 -3.679 1.00 95.00 191 ALA A C 1
ATOM 1413 O O . ALA A 1 191 ? -36.008 1.664 -4.879 1.00 95.00 191 ALA A O 1
ATOM 1414 N N . ALA A 1 192 ? -34.540 1.259 -3.252 1.00 94.25 192 ALA A N 1
ATOM 1415 C CA . ALA A 1 192 ? -33.409 1.069 -4.161 1.00 94.25 192 ALA A CA 1
ATOM 1416 C C . ALA A 1 192 ? -33.452 -0.265 -4.934 1.00 94.25 192 ALA A C 1
ATOM 1418 O O . ALA A 1 192 ? -32.718 -0.416 -5.917 1.00 94.25 192 ALA A O 1
ATOM 1419 N N . ALA A 1 193 ? -34.244 -1.244 -4.485 1.00 91.69 193 ALA A N 1
ATOM 1420 C CA . ALA A 1 193 ? -34.525 -2.466 -5.235 1.00 91.69 193 ALA A CA 1
ATOM 1421 C C . ALA A 1 193 ? -35.584 -2.224 -6.321 1.00 91.69 193 ALA A C 1
ATOM 1423 O O . ALA A 1 193 ? -35.429 -2.719 -7.436 1.00 91.69 193 ALA A O 1
ATOM 1424 N N . GLU A 1 194 ? -36.600 -1.414 -6.019 1.00 94.62 194 GLU A N 1
ATOM 1425 C CA . GLU A 1 194 ? -37.676 -1.041 -6.948 1.00 94.62 194 GLU A CA 1
ATOM 1426 C C . GLU A 1 194 ? -37.210 -0.026 -8.005 1.00 94.62 194 GLU A C 1
ATOM 1428 O O . GLU A 1 194 ? -37.574 -0.117 -9.179 1.00 94.62 194 GLU A O 1
ATOM 1433 N N . HIS A 1 195 ? -36.333 0.906 -7.623 1.00 93.38 195 HIS A N 1
ATOM 1434 C CA . HIS A 1 195 ? -35.829 1.958 -8.499 1.00 93.38 195 HIS A CA 1
ATOM 1435 C C . HIS A 1 195 ? -34.345 1.768 -8.818 1.00 93.38 195 HIS A C 1
ATOM 1437 O O . HIS A 1 195 ? -33.450 2.080 -8.022 1.00 93.38 195 HIS A O 1
ATOM 1443 N N . ARG A 1 196 ? -34.062 1.312 -10.046 1.00 89.38 196 ARG A N 1
ATOM 1444 C CA . ARG A 1 196 ? -32.685 1.270 -10.558 1.00 89.38 196 ARG A CA 1
ATOM 1445 C C . ARG A 1 196 ? -32.063 2.668 -10.503 1.00 89.38 196 ARG A C 1
ATOM 1447 O O . ARG A 1 196 ? -32.663 3.642 -10.937 1.00 89.38 196 ARG A O 1
ATOM 1454 N N . ALA A 1 197 ? -30.827 2.725 -10.006 1.00 91.12 197 ALA A N 1
ATOM 1455 C CA . ALA A 1 197 ? -30.021 3.943 -9.902 1.00 91.12 197 ALA A CA 1
ATOM 1456 C C . ALA A 1 197 ? -30.590 5.046 -8.983 1.00 91.12 197 ALA A C 1
ATOM 1458 O O . ALA A 1 197 ? -30.278 6.221 -9.170 1.00 91.12 197 ALA A O 1
ATOM 1459 N N . MET A 1 198 ? -31.355 4.680 -7.947 1.00 95.38 198 MET A N 1
ATOM 1460 C CA . MET A 1 198 ? -31.802 5.635 -6.930 1.00 95.38 198 MET A CA 1
ATOM 1461 C C . MET A 1 198 ? -30.616 6.373 -6.275 1.00 95.38 198 MET A C 1
ATOM 1463 O O . MET A 1 198 ? -29.670 5.765 -5.755 1.00 95.38 198 MET A O 1
ATOM 1467 N N . HIS A 1 199 ? -30.675 7.703 -6.288 1.00 96.25 199 HIS A N 1
ATOM 1468 C CA . HIS A 1 199 ? -29.652 8.590 -5.739 1.00 96.25 199 HIS A CA 1
ATOM 1469 C C . HIS A 1 199 ? -29.877 8.852 -4.240 1.00 96.25 199 HIS A C 1
ATOM 1471 O O . HIS A 1 199 ? -31.015 8.888 -3.773 1.00 96.25 199 HIS A O 1
ATOM 1477 N N . ALA A 1 200 ? -28.819 9.128 -3.468 1.00 96.50 200 ALA A N 1
ATOM 1478 C CA . ALA A 1 200 ? -28.947 9.392 -2.029 1.00 96.50 200 ALA A CA 1
ATOM 1479 C C . ALA A 1 200 ? -29.829 10.611 -1.703 1.00 96.50 200 ALA A C 1
ATOM 1481 O O . ALA A 1 200 ? -30.501 10.625 -0.678 1.00 96.50 200 ALA A O 1
ATOM 1482 N N . LYS A 1 201 ? -29.885 11.615 -2.590 1.00 97.19 201 LYS A N 1
ATOM 1483 C CA . LYS A 1 201 ? -30.822 12.752 -2.459 1.00 97.19 201 LYS A CA 1
ATOM 1484 C C . LYS A 1 201 ? -32.286 12.293 -2.465 1.00 97.19 201 LYS A C 1
ATOM 1486 O O . LYS A 1 201 ? -33.081 12.782 -1.671 1.00 97.19 201 LYS A O 1
ATOM 1491 N N . GLN A 1 202 ? -32.626 11.338 -3.333 1.00 97.19 202 GLN A N 1
ATOM 1492 C CA . GLN A 1 202 ? -33.965 10.746 -3.374 1.00 97.19 202 GLN A CA 1
ATOM 1493 C C . GLN A 1 202 ? -34.217 9.907 -2.117 1.00 97.19 202 GLN A C 1
ATOM 1495 O O . GLN A 1 202 ? -35.304 9.972 -1.557 1.00 97.19 202 GLN A O 1
ATOM 1500 N N . ALA A 1 203 ? -33.204 9.181 -1.629 1.00 97.25 203 ALA A N 1
ATOM 1501 C CA . ALA A 1 203 ? -33.301 8.429 -0.379 1.00 97.25 203 ALA A CA 1
ATOM 1502 C C . ALA A 1 203 ? -33.551 9.348 0.832 1.00 97.25 203 ALA A C 1
ATOM 1504 O O . ALA A 1 203 ? -34.435 9.068 1.633 1.00 97.25 203 ALA A O 1
ATOM 1505 N N . ALA A 1 204 ? -32.845 10.478 0.942 1.00 97.38 204 ALA A N 1
ATOM 1506 C CA . ALA A 1 204 ? -33.072 11.462 2.005 1.00 97.38 204 ALA A CA 1
ATOM 1507 C C . ALA A 1 204 ? -34.488 12.062 1.953 1.00 97.38 204 ALA A C 1
ATOM 1509 O O . ALA A 1 204 ? -35.145 12.189 2.987 1.00 97.38 204 ALA A O 1
ATOM 1510 N N . ALA A 1 205 ? -34.987 12.382 0.754 1.00 97.06 205 ALA A N 1
ATOM 1511 C CA . ALA A 1 205 ? -36.361 12.848 0.575 1.00 97.06 205 ALA A CA 1
ATOM 1512 C C . ALA A 1 205 ? -37.389 11.781 0.993 1.00 97.06 205 ALA A C 1
ATOM 1514 O O . ALA A 1 205 ? -38.320 12.090 1.735 1.00 97.06 205 ALA A O 1
ATOM 1515 N N . LEU A 1 206 ? -37.182 10.522 0.587 1.00 97.50 206 LEU A N 1
ATOM 1516 C CA . LEU A 1 206 ? -38.031 9.391 0.967 1.00 97.50 206 LEU A CA 1
ATOM 1517 C C . LEU A 1 206 ? -38.064 9.190 2.488 1.00 97.50 206 LEU A C 1
ATOM 1519 O O . LEU A 1 206 ? -39.140 9.045 3.067 1.00 97.50 206 LEU A O 1
ATOM 1523 N N . LEU A 1 207 ? -36.901 9.229 3.141 1.00 97.75 207 LEU A N 1
ATOM 1524 C CA . LEU A 1 207 ? -36.780 9.120 4.595 1.00 97.75 207 LEU A CA 1
ATOM 1525 C C . LEU A 1 207 ? -37.575 10.216 5.311 1.00 97.75 207 LEU A C 1
ATOM 1527 O O . LEU A 1 207 ? -38.301 9.928 6.258 1.00 97.75 207 LEU A O 1
ATOM 1531 N N . ARG A 1 208 ? -37.489 11.462 4.829 1.00 97.88 208 ARG A N 1
ATOM 1532 C CA . ARG A 1 208 ? -38.222 12.598 5.400 1.00 97.88 208 ARG A CA 1
ATOM 1533 C C . ARG A 1 208 ? -39.738 12.420 5.298 1.00 97.88 208 ARG A C 1
ATOM 1535 O O . ARG A 1 208 ? -40.429 12.648 6.285 1.00 97.88 208 ARG A O 1
ATOM 1542 N N . ILE A 1 209 ? -40.241 11.986 4.139 1.00 96.94 209 ILE A N 1
ATOM 1543 C CA . ILE A 1 209 ? -41.680 11.753 3.913 1.00 96.94 209 ILE A CA 1
ATOM 1544 C C . ILE A 1 209 ? -42.223 10.657 4.844 1.00 96.94 209 ILE A C 1
ATOM 1546 O O . ILE A 1 209 ? -43.359 10.745 5.293 1.00 96.94 209 ILE A O 1
ATOM 1550 N N . ASN A 1 210 ? -41.397 9.668 5.193 1.00 97.38 210 ASN A N 1
ATOM 1551 C CA . ASN A 1 210 ? -41.769 8.559 6.077 1.00 97.38 210 ASN A CA 1
ATOM 1552 C C . ASN A 1 210 ? -41.430 8.813 7.562 1.00 97.38 210 ASN A C 1
ATOM 1554 O O . ASN A 1 210 ? -41.363 7.879 8.355 1.00 97.38 210 ASN A O 1
ATOM 1558 N N . GLY A 1 211 ? -41.185 10.068 7.959 1.00 96.56 211 GLY A N 1
ATOM 1559 C CA . GLY A 1 211 ? -40.953 10.439 9.361 1.00 96.56 211 GLY A CA 1
ATOM 1560 C C . GLY A 1 211 ? -39.557 10.113 9.909 1.00 96.56 211 GLY A C 1
ATOM 1561 O O . GLY A 1 211 ? -39.277 10.383 11.076 1.00 96.56 211 GLY A O 1
ATOM 1562 N N . HIS A 1 212 ? -38.631 9.609 9.089 1.00 96.81 212 HIS A N 1
ATOM 1563 C CA . HIS A 1 212 ? -37.240 9.334 9.474 1.00 96.81 212 HIS A CA 1
ATOM 1564 C C . HIS A 1 212 ? -36.347 10.582 9.343 1.00 96.81 212 HIS A C 1
ATOM 1566 O O . HIS A 1 212 ? -35.326 10.572 8.648 1.00 96.81 212 HIS A O 1
ATOM 1572 N N . VAL A 1 213 ? -36.734 11.677 10.007 1.00 96.06 213 VAL A N 1
ATOM 1573 C CA . VAL A 1 213 ? -36.108 13.007 9.861 1.00 96.06 213 VAL A CA 1
ATOM 1574 C C . VAL A 1 213 ? -34.620 13.000 10.225 1.00 96.06 213 VAL A C 1
ATOM 1576 O O . VAL A 1 213 ? -33.807 13.572 9.501 1.00 96.06 213 VAL A O 1
ATOM 1579 N N . GLU A 1 214 ? -34.243 12.314 11.306 1.00 95.81 214 GLU A N 1
ATOM 1580 C CA . GLU A 1 214 ? -32.843 12.229 11.735 1.00 95.81 214 GLU A CA 1
ATOM 1581 C C . GLU A 1 214 ? -31.969 11.493 10.707 1.00 95.81 214 GLU A C 1
ATOM 1583 O O . GLU A 1 214 ? -30.916 11.996 10.308 1.00 95.81 214 GLU A O 1
ATOM 1588 N N . ALA A 1 215 ? -32.422 10.329 10.232 1.00 96.56 215 ALA A N 1
ATOM 1589 C CA . ALA A 1 215 ? -31.704 9.556 9.221 1.00 96.56 215 ALA A CA 1
ATOM 1590 C C . ALA A 1 215 ? -31.550 10.353 7.915 1.00 96.56 215 ALA A C 1
ATOM 1592 O O . ALA A 1 215 ? -30.475 10.351 7.314 1.00 96.56 215 ALA A O 1
ATOM 1593 N N . ALA A 1 216 ? -32.590 11.088 7.503 1.00 97.25 216 ALA A N 1
ATOM 1594 C CA . ALA A 1 216 ? -32.521 11.985 6.352 1.00 97.25 216 ALA A CA 1
ATOM 1595 C C . ALA A 1 216 ? -31.439 13.065 6.532 1.00 97.25 216 ALA A C 1
ATOM 1597 O O . ALA A 1 216 ? -30.635 13.278 5.623 1.00 97.25 216 ALA A O 1
ATOM 1598 N N . GLY A 1 217 ? -31.370 13.695 7.711 1.00 94.50 217 GLY A N 1
ATOM 1599 C CA . GLY A 1 217 ? -30.351 14.700 8.032 1.00 94.50 217 GLY A CA 1
ATOM 1600 C C . GLY A 1 217 ? -28.924 14.146 7.970 1.00 94.50 217 GLY A C 1
ATOM 1601 O O . GLY A 1 217 ? -28.046 14.768 7.371 1.00 94.50 217 GLY A O 1
ATOM 1602 N N . LEU A 1 218 ? -28.695 12.942 8.505 1.00 95.75 218 LEU A N 1
ATOM 1603 C CA . LEU A 1 218 ? -27.393 12.269 8.421 1.00 95.75 218 LEU A CA 1
ATOM 1604 C C . LEU A 1 218 ? -26.986 11.991 6.967 1.00 95.75 218 LEU A C 1
ATOM 1606 O O . LEU A 1 218 ? -25.846 12.254 6.576 1.00 95.75 218 LEU A O 1
ATOM 1610 N N . VAL A 1 219 ? -27.916 11.500 6.143 1.00 96.31 219 VAL A N 1
ATOM 1611 C CA . VAL A 1 219 ? -27.655 11.251 4.718 1.00 96.31 219 VAL A CA 1
ATOM 1612 C C . VAL A 1 219 ? -27.309 12.551 3.987 1.00 96.31 219 VAL A C 1
ATOM 1614 O O . VAL A 1 219 ? -26.371 12.566 3.194 1.00 96.31 219 VAL A O 1
ATOM 1617 N N . GLU A 1 220 ? -27.991 13.662 4.268 1.00 96.50 220 GLU A N 1
ATOM 1618 C CA . GLU A 1 220 ? -27.693 14.966 3.657 1.00 96.50 220 GLU A CA 1
ATOM 1619 C C . GLU A 1 220 ? -26.305 15.501 4.032 1.00 96.50 220 GLU A C 1
ATOM 1621 O O . GLU A 1 220 ? -25.580 15.996 3.161 1.00 96.50 220 GLU A O 1
ATOM 1626 N N . VAL A 1 221 ? -25.896 15.348 5.296 1.00 93.25 221 VAL A N 1
ATOM 1627 C CA . VAL A 1 221 ? -24.532 15.676 5.743 1.00 93.25 221 VAL A CA 1
ATOM 1628 C C . VAL A 1 221 ? -23.504 14.849 4.968 1.00 93.25 221 VAL A C 1
ATOM 1630 O O . VAL A 1 221 ? -22.535 15.406 4.444 1.00 93.25 221 VAL A O 1
ATOM 1633 N N . LYS A 1 222 ? -23.741 13.540 4.809 1.00 94.56 222 LYS A N 1
ATOM 1634 C CA . LYS A 1 222 ? -22.848 12.654 4.050 1.00 94.56 222 LYS A CA 1
ATOM 1635 C C . LYS A 1 222 ? -22.789 13.017 2.564 1.00 94.56 222 LYS A C 1
ATOM 1637 O O . LYS A 1 222 ? -21.702 13.051 1.996 1.00 94.56 222 LYS A O 1
ATOM 1642 N N . ILE A 1 223 ? -23.921 13.358 1.943 1.00 95.50 223 ILE A N 1
ATOM 1643 C CA . ILE A 1 223 ? -23.973 13.844 0.552 1.00 95.50 223 ILE A CA 1
ATOM 1644 C C . ILE A 1 223 ? -23.093 15.088 0.385 1.00 95.50 223 ILE A C 1
ATOM 1646 O O . ILE A 1 223 ? -22.360 15.182 -0.598 1.00 95.50 223 ILE A O 1
ATOM 1650 N N . ARG A 1 224 ? -23.144 16.039 1.329 1.00 93.44 224 ARG A N 1
ATOM 1651 C CA . ARG A 1 224 ? -22.322 17.259 1.280 1.00 93.44 224 ARG A CA 1
ATOM 1652 C C . ARG A 1 224 ? -20.828 16.943 1.394 1.00 93.44 224 ARG A C 1
ATOM 1654 O O . ARG A 1 224 ? -20.043 17.512 0.640 1.00 93.44 224 ARG A O 1
ATOM 1661 N N . ALA A 1 225 ? -20.451 16.020 2.281 1.00 87.38 225 ALA A N 1
ATOM 1662 C CA . ALA A 1 225 ? -19.063 15.585 2.452 1.00 87.38 225 ALA A CA 1
ATOM 1663 C C . ALA A 1 225 ? -18.494 14.906 1.188 1.00 87.38 225 ALA A C 1
ATOM 1665 O O . ALA A 1 225 ? -17.365 15.185 0.798 1.00 87.38 225 ALA A O 1
ATOM 1666 N N . GLU A 1 226 ? -19.300 14.092 0.500 1.00 88.75 226 GLU A N 1
ATOM 1667 C CA . GLU A 1 226 ? -18.919 13.368 -0.729 1.00 88.75 226 GLU A CA 1
ATOM 1668 C C . GLU A 1 226 ? -19.155 14.183 -2.019 1.00 88.75 226 GLU A C 1
ATOM 1670 O O . GLU A 1 226 ? -19.252 13.631 -3.118 1.00 88.75 226 GLU A O 1
ATOM 1675 N N . ARG A 1 227 ? -19.309 15.512 -1.902 1.00 91.12 227 ARG A N 1
ATOM 1676 C CA . ARG A 1 227 ? -19.546 16.437 -3.030 1.00 91.12 227 ARG A CA 1
ATOM 1677 C C . ARG A 1 227 ? -20.718 16.028 -3.933 1.00 91.12 227 ARG A C 1
ATOM 1679 O O . ARG A 1 227 ? -20.724 16.298 -5.129 1.00 91.12 227 ARG A O 1
ATOM 1686 N N . GLY A 1 228 ? -21.736 15.394 -3.358 1.00 85.69 228 GLY A N 1
ATOM 1687 C CA . GLY A 1 228 ? -22.950 14.998 -4.062 1.00 85.69 228 GLY A CA 1
ATOM 1688 C C . GLY A 1 228 ? -22.939 13.597 -4.671 1.00 85.69 228 GLY A C 1
ATOM 1689 O O . GLY A 1 228 ? -24.001 13.162 -5.105 1.00 85.69 228 GLY A O 1
ATOM 1690 N N . HIS A 1 229 ? -21.816 12.875 -4.679 1.00 88.44 229 HIS A N 1
ATOM 1691 C CA . HIS A 1 229 ? -21.718 11.557 -5.312 1.00 88.44 229 HIS A CA 1
ATOM 1692 C C . HIS A 1 229 ? -22.013 10.428 -4.319 1.00 88.44 229 HIS A C 1
ATOM 1694 O O . HIS A 1 229 ? -21.107 9.818 -3.757 1.00 88.44 229 HIS A O 1
ATOM 1700 N N . LEU A 1 230 ? -23.297 10.129 -4.098 1.00 93.38 230 LEU A N 1
ATOM 1701 C CA . LEU A 1 230 ? -23.704 9.048 -3.196 1.00 93.38 230 LEU A CA 1
ATOM 1702 C C . LEU A 1 230 ? -24.947 8.320 -3.726 1.00 93.38 230 LEU A C 1
ATOM 1704 O O . LEU A 1 230 ? -25.977 8.933 -4.005 1.00 93.38 230 LEU A O 1
ATOM 1708 N N . SER A 1 231 ? -24.867 6.993 -3.851 1.00 94.81 231 SER A N 1
ATOM 1709 C CA . SER A 1 231 ? -26.022 6.159 -4.213 1.00 94.81 231 SER A CA 1
ATOM 1710 C C . SER A 1 231 ? -26.929 5.909 -3.005 1.00 94.81 231 SER A C 1
ATOM 1712 O O . SER A 1 231 ? -26.479 5.974 -1.860 1.00 94.81 231 SER A O 1
ATOM 1714 N N . ALA A 1 232 ? -28.198 5.558 -3.235 1.00 95.00 232 ALA A N 1
ATOM 1715 C CA . ALA A 1 232 ? -29.113 5.179 -2.155 1.00 95.00 232 ALA A CA 1
ATOM 1716 C C . ALA A 1 232 ? -28.589 3.981 -1.336 1.00 95.00 232 ALA A C 1
ATOM 1718 O O . ALA A 1 232 ? -28.658 3.990 -0.110 1.00 95.00 232 ALA A O 1
ATOM 1719 N N . LYS A 1 233 ? -27.965 2.989 -1.988 1.00 94.19 233 LYS A N 1
ATOM 1720 C CA . LYS A 1 233 ? -27.347 1.837 -1.301 1.00 94.19 233 LYS A CA 1
ATOM 1721 C C . LYS A 1 233 ? -26.158 2.244 -0.426 1.00 94.19 233 LYS A C 1
ATOM 1723 O O . LYS A 1 233 ? -26.000 1.719 0.673 1.00 94.19 233 LYS A O 1
ATOM 1728 N N . ALA A 1 234 ? -25.344 3.195 -0.886 1.00 93.06 234 ALA A N 1
ATOM 1729 C CA . ALA A 1 234 ? -24.249 3.741 -0.087 1.00 93.06 234 ALA A CA 1
ATOM 1730 C C . ALA A 1 234 ? -24.770 4.558 1.110 1.00 93.06 234 ALA A C 1
ATOM 1732 O O . ALA A 1 234 ? -24.216 4.451 2.202 1.00 93.06 234 ALA A O 1
ATOM 1733 N N . ALA A 1 235 ? -25.866 5.306 0.937 1.00 94.94 235 ALA A N 1
ATOM 1734 C CA . ALA A 1 235 ? -26.543 6.006 2.029 1.00 94.94 235 ALA A CA 1
ATOM 1735 C C . ALA A 1 235 ? -27.112 5.035 3.081 1.00 94.94 235 ALA A C 1
ATOM 1737 O O . ALA A 1 235 ? -26.903 5.242 4.274 1.00 94.94 235 ALA A O 1
ATOM 1738 N N . ALA A 1 236 ? -27.755 3.944 2.652 1.00 95.38 236 ALA A N 1
ATOM 1739 C CA . ALA A 1 236 ? -28.238 2.895 3.550 1.00 95.38 236 ALA A CA 1
ATOM 1740 C C . ALA A 1 236 ? -27.092 2.256 4.351 1.00 95.38 236 ALA A C 1
ATOM 1742 O O . ALA A 1 236 ? -27.175 2.149 5.569 1.00 95.38 236 ALA A O 1
ATOM 1743 N N . HIS A 1 237 ? -25.983 1.907 3.693 1.00 93.31 237 HIS A N 1
ATOM 1744 C CA . HIS A 1 237 ? -24.812 1.372 4.388 1.00 93.31 237 HIS A CA 1
ATOM 1745 C C . HIS A 1 237 ? -24.217 2.3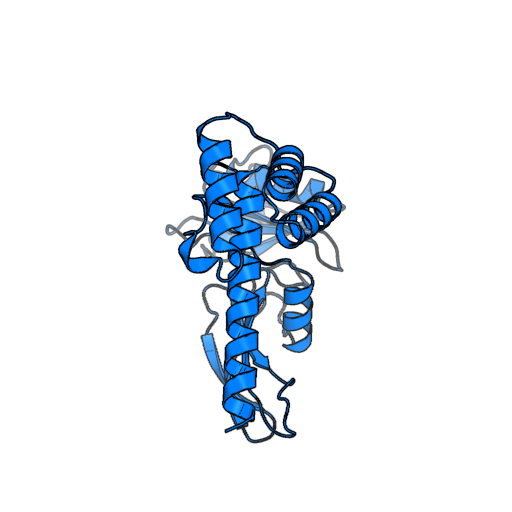63 5.398 1.00 93.31 237 HIS A C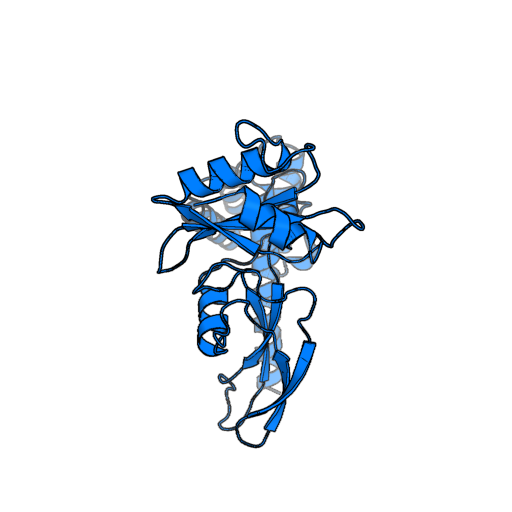 1
ATOM 1747 O O . HIS A 1 237 ? -23.838 1.968 6.497 1.00 93.31 237 HIS A O 1
ATOM 1753 N N . PHE A 1 238 ? -24.137 3.646 5.042 1.00 94.75 238 PHE A N 1
ATOM 1754 C CA . PHE A 1 238 ? -23.689 4.689 5.961 1.00 94.75 238 PHE A CA 1
ATOM 1755 C C . PHE A 1 238 ? -24.557 4.734 7.229 1.00 94.75 238 PHE A C 1
ATOM 1757 O O . PHE A 1 238 ? -24.016 4.694 8.331 1.00 94.75 238 PHE A O 1
ATOM 1764 N N . LEU A 1 239 ? -25.886 4.700 7.087 1.00 95.19 239 LEU A N 1
ATOM 1765 C CA . LEU A 1 239 ? -26.805 4.628 8.228 1.00 95.19 239 LEU A CA 1
ATOM 1766 C C . LEU A 1 239 ? -26.612 3.352 9.064 1.00 95.19 239 LEU A C 1
ATOM 1768 O O . LEU A 1 239 ? -26.703 3.410 10.290 1.00 95.19 239 LEU A O 1
ATOM 1772 N N . THR A 1 240 ? -26.290 2.215 8.437 1.00 94.69 240 THR A N 1
ATOM 1773 C CA . THR A 1 240 ? -25.951 0.978 9.157 1.00 94.69 240 THR A CA 1
ATOM 1774 C C . THR A 1 240 ? -24.714 1.149 10.042 1.00 94.69 240 THR A C 1
ATOM 1776 O O . THR A 1 240 ? -24.721 0.714 11.193 1.00 94.69 240 THR A O 1
ATOM 1779 N N . VAL A 1 241 ? -23.662 1.797 9.532 1.00 91.56 241 VAL A N 1
ATOM 1780 C CA . VAL A 1 241 ? -22.420 2.049 10.285 1.00 91.56 241 VAL A CA 1
ATOM 1781 C C . VAL A 1 241 ? -22.660 3.026 11.439 1.00 91.56 241 VAL A C 1
ATOM 1783 O O . VAL A 1 241 ? -22.282 2.732 12.572 1.00 91.56 241 VAL A O 1
ATOM 1786 N N . GLU A 1 242 ? -23.349 4.140 11.186 1.00 92.81 242 GLU A N 1
ATOM 1787 C CA . GLU A 1 242 ? -23.687 5.137 12.214 1.00 92.81 242 GLU A CA 1
ATOM 1788 C C . GLU A 1 242 ? -24.565 4.550 13.325 1.00 92.81 242 GLU A C 1
ATOM 1790 O O . GLU A 1 242 ? -24.337 4.763 14.518 1.00 92.81 242 GLU A O 1
ATOM 1795 N N . GLY A 1 243 ? -25.559 3.750 12.944 1.00 90.31 243 GLY A N 1
ATOM 1796 C CA . GLY A 1 243 ? -26.434 3.069 13.887 1.00 90.31 243 GLY A CA 1
ATOM 1797 C C . GLY A 1 243 ? -25.699 2.057 14.766 1.00 90.31 243 GLY A C 1
ATOM 1798 O O . GLY A 1 243 ? -25.994 1.941 15.957 1.00 90.31 243 GLY A O 1
ATOM 1799 N N . ALA A 1 244 ? -24.708 1.354 14.211 1.00 87.38 244 ALA A N 1
ATOM 1800 C CA . ALA A 1 244 ? -23.849 0.463 14.981 1.00 87.38 244 ALA A CA 1
ATOM 1801 C C . ALA A 1 244 ? -22.996 1.236 16.000 1.00 87.38 244 ALA A C 1
ATOM 1803 O O . ALA A 1 244 ? -22.956 0.836 17.162 1.00 87.38 244 ALA A O 1
ATOM 1804 N N . ALA A 1 245 ? -22.390 2.357 15.596 1.00 86.06 245 ALA A N 1
ATOM 1805 C CA . ALA A 1 245 ? -21.563 3.186 16.474 1.00 86.06 245 ALA A CA 1
ATOM 1806 C C . ALA A 1 245 ? -22.348 3.732 17.681 1.00 86.06 245 ALA A C 1
ATOM 1808 O O . ALA A 1 245 ? -21.859 3.703 18.810 1.00 86.06 245 ALA A O 1
ATOM 1809 N N . ARG A 1 246 ? -23.599 4.161 17.468 1.00 89.81 246 ARG A N 1
ATOM 1810 C CA . ARG A 1 246 ? -24.470 4.681 18.538 1.00 89.81 246 ARG A CA 1
ATOM 1811 C C . ARG A 1 246 ? -24.937 3.624 19.536 1.00 89.81 246 ARG A C 1
ATOM 1813 O O . ARG A 1 246 ? -25.207 3.950 20.689 1.00 89.81 246 ARG A O 1
ATOM 1820 N N . ARG A 1 247 ? -25.048 2.359 19.118 1.00 85.12 247 ARG A N 1
ATOM 1821 C CA . ARG A 1 247 ? -25.350 1.268 20.058 1.00 85.12 247 ARG A CA 1
ATOM 1822 C C . ARG A 1 247 ? -24.195 1.057 21.028 1.00 85.12 247 ARG A C 1
ATOM 1824 O O . ARG A 1 247 ? -24.440 0.972 22.225 1.00 85.12 247 ARG A O 1
ATOM 1831 N N . SER A 1 248 ? -22.959 1.065 20.529 1.00 78.19 248 SER A N 1
ATOM 1832 C CA . SER A 1 248 ? -21.767 0.900 21.366 1.00 78.19 248 SER A CA 1
ATOM 1833 C C . SER A 1 248 ? -21.645 1.989 22.435 1.00 78.19 248 SER A C 1
ATOM 1835 O O . SER A 1 248 ? -21.311 1.683 23.573 1.00 78.19 248 SER A O 1
ATOM 1837 N N . THR A 1 249 ? -21.974 3.245 22.115 1.00 78.12 249 THR A N 1
ATOM 1838 C CA . THR A 1 249 ? -21.910 4.346 23.093 1.00 78.12 249 THR A CA 1
ATOM 1839 C C . THR A 1 249 ? -23.034 4.308 24.131 1.00 78.12 249 THR A C 1
ATOM 1841 O O . THR A 1 249 ? -22.841 4.779 25.252 1.00 78.12 249 THR A O 1
ATOM 1844 N N . SER A 1 250 ? -24.197 3.738 23.797 1.00 76.88 250 SER A N 1
ATOM 1845 C CA . SER A 1 250 ? -25.306 3.589 24.746 1.00 76.88 250 SER A CA 1
ATOM 1846 C C . SER A 1 250 ? -25.036 2.509 25.795 1.00 76.88 250 SER A C 1
ATOM 1848 O O . SER A 1 250 ? -25.382 2.711 26.958 1.00 76.88 250 SER A O 1
ATOM 1850 N N . THR A 1 251 ? -24.406 1.392 25.412 1.00 74.12 251 THR A N 1
ATOM 1851 C CA . THR A 1 251 ? -24.095 0.290 26.340 1.00 74.12 251 THR A CA 1
ATOM 1852 C C . THR A 1 251 ? -23.088 0.724 27.407 1.00 74.12 251 THR A C 1
ATOM 1854 O O . THR A 1 251 ? -23.326 0.517 28.593 1.00 74.12 251 THR A O 1
ATOM 1857 N N . THR A 1 252 ? -22.030 1.447 27.020 1.00 74.38 252 THR A N 1
ATOM 1858 C CA . THR A 1 252 ? -21.003 1.936 27.960 1.00 74.38 252 THR A CA 1
ATOM 1859 C C . THR A 1 252 ? -21.560 2.893 29.019 1.00 74.38 252 THR A C 1
ATOM 1861 O O . THR A 1 252 ? -21.063 2.928 30.138 1.00 74.38 252 THR A O 1
ATOM 1864 N N . ARG A 1 253 ? -22.616 3.658 28.704 1.00 71.38 253 ARG A N 1
ATOM 1865 C CA . ARG A 1 253 ? -23.218 4.614 29.649 1.00 71.38 253 ARG A CA 1
ATOM 1866 C C . ARG A 1 253 ? -24.147 3.954 30.675 1.00 71.38 253 ARG A C 1
ATOM 1868 O O . ARG A 1 253 ? -24.370 4.529 31.738 1.00 71.38 253 ARG A O 1
ATOM 1875 N N . GLN A 1 254 ? -24.707 2.782 30.365 1.00 69.75 254 GLN A N 1
ATOM 1876 C CA . GLN A 1 254 ? -25.533 2.026 31.314 1.00 69.75 254 GLN A CA 1
ATOM 1877 C C . GLN A 1 254 ? -24.683 1.276 32.344 1.00 69.75 254 GLN A C 1
ATOM 1879 O O . GLN A 1 254 ? -25.078 1.215 33.502 1.00 69.75 254 GLN A O 1
ATOM 1884 N N . GLU A 1 255 ? -23.502 0.786 31.961 1.00 69.44 255 GLU A N 1
ATOM 1885 C CA . GLU A 1 255 ? -22.589 0.081 32.875 1.00 69.44 255 GLU A CA 1
ATOM 1886 C C . GLU A 1 255 ? -21.880 1.020 33.863 1.00 69.44 255 GLU A C 1
ATOM 1888 O O . GLU A 1 255 ? -21.528 0.602 34.956 1.00 69.44 255 GLU A O 1
ATOM 1893 N N . SER A 1 256 ? -21.724 2.306 33.535 1.00 69.81 256 SER A N 1
ATOM 1894 C CA . SER A 1 256 ? -21.111 3.302 34.430 1.00 69.81 256 SER A CA 1
ATOM 1895 C C . SER A 1 256 ? -22.037 3.849 35.529 1.00 69.81 256 SER A C 1
ATOM 1897 O O . SER A 1 256 ? -21.596 4.659 36.339 1.00 69.81 256 SER A O 1
ATOM 1899 N N . ASN A 1 257 ? -23.318 3.465 35.532 1.00 62.19 257 ASN A N 1
ATOM 1900 C CA . ASN A 1 257 ? -24.322 3.915 36.506 1.00 62.19 257 ASN A CA 1
ATOM 1901 C C . ASN A 1 257 ? -24.850 2.774 37.400 1.00 62.19 257 ASN A C 1
ATOM 1903 O O . ASN A 1 257 ? -25.820 2.988 38.130 1.00 62.19 257 ASN A O 1
ATOM 1907 N N . ALA A 1 258 ? -24.249 1.586 37.311 1.00 57.97 258 ALA A N 1
ATOM 1908 C CA . ALA A 1 258 ? -24.510 0.436 38.176 1.00 57.97 258 ALA A CA 1
ATOM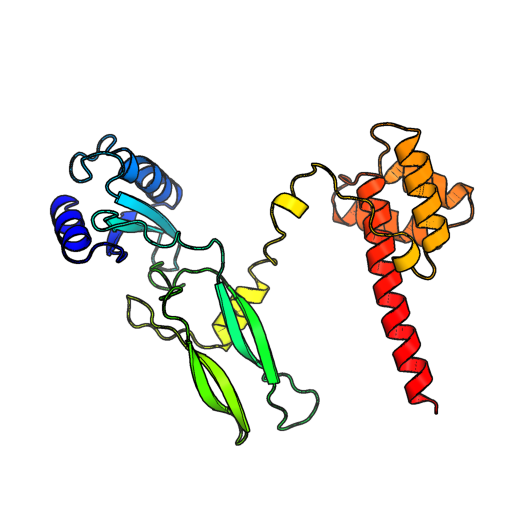 1909 C C . ALA A 1 258 ? -23.328 0.238 39.133 1.00 57.97 258 ALA A C 1
ATOM 1911 O O . ALA A 1 258 ? -23.591 -0.120 40.301 1.00 57.97 258 ALA A O 1
#

Sequence (258 aa):
MNHAVVVEAARAVPGTWVQAAAYASLASAESAARRVPLAERIPAYEPAGSFEAYAASTGSGPFLWVRSTEGGPYPALPARMSVRIPAMTGAAPGEVGVLTVSVRPFCQVCGGPRGWDVVGPVEMHVRNVLVTVDRWSNPCGHDDVYADVLEESRRTPAAVDPAISRGRGHRPGDPARAGVFRPAVELVLQAAAEHRAMHAKQAAALLRINGHVEAAGLVEVKIRAERGHLSAKAAAHFLTVEGAARRSTSTTRQESNA

Secondary structure (DSSP, 8-state):
--HHHHHHHHHHSTT--EEEEE-SSHHHHHHHHHHGGGTTT-GGGPSTTSEEEEEEEETTEEEEEEEE-TTS-PPPPPS-EEEEEEE---SSTT--EEEEEEE-SB-TTT--B--TTS-EEEEEEETTEEEEEEE---TT-----HHHHHHHHHHS-----HHHHS-S------GGGGGGGHHHHHHHHHHHHHSTT-BHHHHHHHHHHTT-HHHHHHHHHHHHHTTT--BHHHHHHHHHHHHHHHHHHHHHHHHTT-

pLDDT: mean 89.87, std 12.55, range [43.31, 98.31]

Radius of gyration: 24.94 Å; chains: 1; bounding box: 68×35×63 Å

Foldseek 3Di:
DDQLVQLVVQVVPALFKDWRDFDPAQVVLQVVQVCLLVCHPPVSSPDRNQKHWDWDQAPVHIIIIMHGCPPHDHPDQDQWAWWWDWDPPPPDPQDIDIDIFIAGQADRHHRGGQQRVPWDWDWDQDSNDTDTTTDTAHPVRDGDDRVVVVVRRVVDPPPPPVVNVPDDDPPQDDLVLLAVCSVLLVQLVVVCVVDPFAFLLNSLVSCVVVVVPVLSVVSVVVCVVVVNDGTSSRSSNVSSVVSNVVVVVVVVVVVVVD